Protein AF-A0A328YHM6-F1 (afdb_monomer)

Organism: NCBI:txid1101402

Nearest PDB structures (foldseek):
  4pgz-assembly1_C-2  TM=4.779E-01  e=5.427E-03  Homo sapiens
  1w4t-assembly1_A  TM=6.370E-01  e=1.287E-01  Pseudomonas aeruginosa
  6rp9-assembly3_L  TM=4.684E-01  e=2.075E-01  Homo sapiens
  6glx-assembly1_H  TM=4.842E-01  e=2.339E-01  Lama glama
  1e2t-assembly1_A  TM=3.226E-01  e=6.671E-02  Salmonella enterica subsp. enterica serovar Typhimurium

Sequence (272 aa):
MQRKGTRVTFKCKTKEECDLKKAEFDNKEINKTLKKGKGVCENYAKLFERMCNIAGINCYYVSGYTKSEAFQIGKMGYLNHAWNVVVLDGIYYYFDPTWTAGGCTRNEDGELDKFHKKYNDYYWMTPIDKLSRNHYPKDTTWIKNAVYLKELFKNNPFIDNSIIAKIEILTPKTGVIEAKLGDTLNFVFRYKNEMDKIQINTNSRRNPSVWYKTKTDYIVNEKVLSKQQYVDYTRDDDNIRFNYVIKEKPISYLEILFDYRLVIKYKIKISN

Mean predicted aligned error: 6.46 Å

Radius of gyration: 21.11 Å; Cα contacts (8 Å, |Δi|>4): 497; chains: 1; bounding box: 55×44×56 Å

InterPro domains:
  IPR002931 Transglutaminase-like [PF01841] (11-97)
  IPR002931 Transglutaminase-like [SM00460] (33-99)
  IPR038765 Papain-like cysteine peptidase superfamily [SSF54001] (31-128)
  IPR052557 Cytoskeleton-associated protease/Cytokinesis protein [PTHR46333] (27-216)

Secondary structure (DSSP, 8-state):
--------PPP-SSHHHHHHHHHHHHHHHHHHHHHHT---HHHHHHHHHHHHHHTT-EEEEEEEEE--SGGGTTS---EEEEEEEEEETTEEEEE-HHHHHEEEEE-TTS-EEEEEE---GGGSSB-HHHHTTTEEESSGGG---TT--HHHHHHPPEE-TTTTTTEEEEE---SEEEE-TT-EEEEEEEE-S--S-EEEEES-SSPPPSEEE-SS-EEE-HHHHTT-EEE-EEEETTEEEEEEE--SS---EEEEEETTEEEEEEEEEE--

Solvent-accessible surface area (backbone atoms only — not comparable to full-atom values): 15343 Å² total; per-residue (Å²): 128,68,74,88,69,78,80,84,77,82,91,59,95,47,71,67,57,41,52,51,55,48,51,54,51,49,51,52,51,33,54,49,25,65,76,65,76,53,74,46,37,60,46,38,18,50,40,51,26,52,53,30,50,76,71,74,37,56,47,40,73,41,50,19,22,49,49,86,52,74,87,26,41,65,33,69,58,55,84,65,44,36,22,31,40,34,51,57,97,87,43,74,30,31,31,28,60,45,61,18,48,26,52,64,46,62,46,96,90,64,46,79,67,50,78,44,82,44,78,32,67,69,31,50,70,20,49,63,79,66,44,45,62,39,46,46,60,69,58,62,86,79,56,91,50,93,84,75,41,71,69,57,50,15,22,26,35,34,54,33,84,93,44,49,84,52,50,44,74,71,32,62,64,53,6,55,42,80,44,42,81,68,38,72,46,64,40,30,34,39,39,77,70,90,76,89,43,43,34,39,39,66,58,60,87,73,68,72,62,48,61,45,76,58,100,87,49,76,45,76,36,61,78,55,54,74,60,51,43,75,46,73,67,49,71,58,91,41,38,38,37,38,64,47,66,35,85,68,80,89,43,57,34,42,37,39,21,49,69,86,37,76,42,38,37,34,33,40,45,70,55,135

pLDDT: mean 89.2, std 11.4, range [35.91, 98.5]

Foldseek 3Di:
DDDPPPPDDDDDPDPVRVVVVVVVVLVVLLVVCVVVVDDDQQNQASVVCVVCVVVVWDKDKFWAAWQADQVLALHRHDRDHIWMWTADPNDIFTARRRVQQADFDADPVRHTDDGDGDGDCCRPRHDCVLCLLTTDTPDCVSPPDPVSDPSLSSQRWRFHSVCSVFKDWPPPRGLEAEDAAFDKGKGKMQGQDDFDWKWKAFPCPDQDQLWDDDPPDTDGPVVSVVRIDTWDWDDDRRMIITMDGRHDPDGQKMFIDTPSHTGIMGGYDYDD

Structure (mmCIF, N/CA/C/O backbone):
data_AF-A0A328YHM6-F1
#
_entry.id   AF-A0A328YHM6-F1
#
loop_
_atom_site.group_PDB
_atom_site.id
_atom_site.type_symbol
_atom_site.label_atom_id
_atom_site.label_alt_id
_atom_site.label_comp_id
_atom_site.label_asym_id
_atom_site.label_entity_id
_atom_site.label_seq_id
_atom_site.pdbx_PDB_ins_code
_atom_site.Cartn_x
_atom_site.Cartn_y
_atom_site.Cartn_z
_atom_site.occupancy
_atom_site.B_iso_or_equiv
_atom_site.auth_seq_id
_atom_site.auth_comp_id
_atom_site.auth_asym_id
_atom_site.auth_atom_id
_atom_site.pdbx_PDB_model_num
ATOM 1 N N . MET A 1 1 ? 10.502 -1.149 1.255 1.00 40.78 1 MET A N 1
ATOM 2 C CA . MET A 1 1 ? 11.320 0.038 1.594 1.00 40.78 1 MET A CA 1
ATOM 3 C C . MET A 1 1 ? 12.792 -0.309 1.394 1.00 40.78 1 MET A C 1
ATOM 5 O O . MET A 1 1 ? 13.273 -1.248 2.017 1.00 40.78 1 MET A O 1
ATOM 9 N N . GLN A 1 2 ? 13.448 0.369 0.452 1.00 37.72 2 GLN A N 1
ATOM 10 C CA . GLN A 1 2 ? 14.837 0.158 0.025 1.00 37.72 2 GLN A CA 1
ATOM 11 C C . GLN A 1 2 ? 15.872 0.452 1.128 1.00 37.72 2 GLN A C 1
ATOM 13 O O . GLN A 1 2 ? 15.673 1.372 1.920 1.00 37.72 2 GLN A O 1
ATOM 18 N N . ARG A 1 3 ? 17.008 -0.276 1.137 1.00 35.91 3 ARG A N 1
ATOM 19 C CA . ARG A 1 3 ? 18.273 0.211 1.738 1.00 35.91 3 ARG A CA 1
ATOM 20 C C . ARG A 1 3 ? 18.527 1.631 1.220 1.00 35.91 3 ARG A C 1
ATOM 22 O O . ARG A 1 3 ? 18.196 1.883 0.068 1.00 35.91 3 ARG A O 1
ATOM 29 N N . LYS A 1 4 ? 19.121 2.526 2.026 1.00 37.12 4 LYS A N 1
ATOM 30 C CA . LYS A 1 4 ? 19.606 3.846 1.570 1.00 37.12 4 LYS A CA 1
ATOM 31 C C . LYS A 1 4 ? 20.368 3.653 0.253 1.00 37.12 4 LYS A C 1
ATOM 33 O O . LYS A 1 4 ? 21.508 3.199 0.273 1.00 37.12 4 LYS A O 1
ATOM 38 N N . GLY A 1 5 ? 19.711 3.909 -0.877 1.00 43.38 5 GLY A N 1
ATOM 39 C CA . GLY A 1 5 ? 20.343 3.830 -2.180 1.00 43.38 5 GLY A CA 1
ATOM 40 C C . GLY A 1 5 ? 21.416 4.899 -2.190 1.00 43.38 5 GLY A C 1
ATOM 41 O O . GLY A 1 5 ? 21.115 6.068 -1.939 1.00 43.38 5 GLY A O 1
ATOM 42 N N . THR A 1 6 ? 22.669 4.503 -2.392 1.00 46.88 6 THR A N 1
ATOM 43 C CA . THR A 1 6 ? 23.750 5.452 -2.633 1.00 46.88 6 THR A CA 1
ATOM 44 C C . THR A 1 6 ? 23.302 6.319 -3.797 1.00 46.88 6 THR A C 1
ATOM 46 O O . THR A 1 6 ? 23.104 5.817 -4.901 1.00 46.88 6 THR A O 1
ATOM 49 N N . ARG A 1 7 ? 23.035 7.600 -3.538 1.00 57.12 7 ARG A N 1
ATOM 50 C CA . ARG A 1 7 ? 22.566 8.525 -4.566 1.00 57.12 7 ARG A CA 1
ATOM 51 C C . ARG A 1 7 ? 23.738 8.749 -5.515 1.00 57.12 7 ARG A C 1
ATOM 53 O O . ARG A 1 7 ? 24.642 9.515 -5.201 1.00 57.12 7 ARG A O 1
ATOM 60 N N . VAL A 1 8 ? 23.765 8.007 -6.619 1.00 71.62 8 VAL A N 1
ATOM 61 C CA . VAL A 1 8 ? 24.831 8.116 -7.614 1.00 71.62 8 VAL A CA 1
ATOM 62 C C . VAL A 1 8 ? 24.623 9.422 -8.364 1.00 71.62 8 VAL A C 1
ATOM 64 O O . VAL A 1 8 ? 23.598 9.624 -9.014 1.00 71.62 8 VAL A O 1
ATOM 67 N N . THR A 1 9 ? 25.573 10.338 -8.219 1.00 76.44 9 THR A N 1
ATOM 68 C CA . THR A 1 9 ? 25.612 11.591 -8.966 1.00 76.44 9 THR A CA 1
ATOM 69 C C . THR A 1 9 ? 26.630 11.458 -10.090 1.00 76.44 9 THR A C 1
ATOM 71 O O . THR A 1 9 ? 27.793 11.126 -9.866 1.00 76.44 9 THR A O 1
ATOM 74 N N . PHE A 1 10 ? 26.186 11.709 -11.319 1.00 84.44 10 PHE A N 1
ATOM 75 C CA . PHE A 1 10 ? 27.060 11.737 -12.485 1.00 84.44 10 PHE A CA 1
ATOM 76 C C . PHE A 1 10 ? 27.531 13.172 -12.714 1.00 84.44 10 PHE A C 1
ATOM 78 O O . PHE A 1 10 ? 26.726 14.102 -12.714 1.00 84.44 10 PHE A O 1
ATOM 85 N N . LYS A 1 11 ? 28.838 13.364 -12.905 1.00 86.12 11 LYS A N 1
ATOM 86 C CA . LYS A 1 11 ? 29.375 14.621 -13.441 1.00 86.12 11 LYS A CA 1
ATOM 87 C C . LYS A 1 11 ? 29.308 14.548 -14.9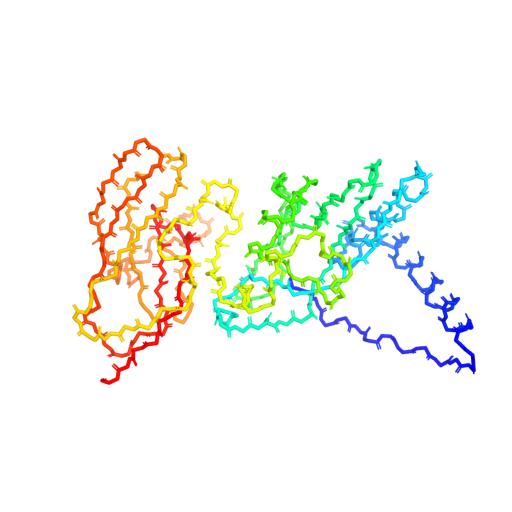68 1.00 86.12 11 LYS A C 1
ATOM 89 O O . LYS A 1 11 ? 29.872 13.615 -15.549 1.00 86.12 11 LYS A O 1
ATOM 94 N N . CYS A 1 12 ? 28.625 15.505 -15.590 1.00 89.31 12 CYS A N 1
ATOM 95 C CA . CYS A 1 12 ? 28.394 15.570 -17.037 1.00 89.31 12 CYS A CA 1
ATOM 96 C C . CYS A 1 12 ? 28.495 17.019 -17.518 1.00 89.31 12 CYS A C 1
ATOM 98 O O . CYS A 1 12 ? 28.194 17.935 -16.752 1.00 89.31 12 CYS A O 1
ATOM 100 N N . LYS A 1 13 ? 28.887 17.218 -18.778 1.00 87.75 13 LYS A N 1
ATOM 101 C CA . LYS A 1 13 ? 28.943 18.527 -19.442 1.00 87.75 13 LYS A CA 1
ATOM 102 C C . LYS A 1 13 ? 27.648 18.849 -20.185 1.00 87.75 13 LYS A C 1
ATOM 104 O O . LYS A 1 13 ? 27.258 20.009 -20.244 1.00 87.75 13 LYS A O 1
ATOM 109 N N . THR A 1 14 ? 26.975 17.835 -20.728 1.00 93.25 14 THR A N 1
ATOM 110 C CA . THR A 1 14 ? 25.702 17.978 -21.451 1.00 93.25 14 THR A CA 1
ATOM 111 C C . THR A 1 14 ? 24.630 17.045 -20.888 1.00 93.25 14 THR A C 1
ATOM 113 O O . THR A 1 14 ? 24.926 16.099 -20.152 1.00 93.25 14 THR A O 1
ATOM 116 N N . LYS A 1 15 ? 23.362 17.310 -21.233 1.00 89.44 15 LYS A N 1
ATOM 117 C CA . LYS A 1 15 ? 22.235 16.435 -20.879 1.00 89.44 15 LYS A CA 1
ATOM 118 C C . LYS A 1 15 ? 22.392 15.045 -21.503 1.00 89.44 15 LYS A C 1
ATOM 120 O O . LYS A 1 15 ? 22.261 14.055 -20.796 1.00 89.44 15 LYS A O 1
ATOM 125 N N . GLU A 1 16 ? 22.745 14.993 -22.784 1.00 92.44 16 GLU A N 1
ATOM 126 C CA . GLU A 1 16 ? 22.953 13.750 -23.533 1.00 92.44 16 GLU A CA 1
ATOM 127 C C . GLU A 1 16 ? 24.042 12.870 -22.907 1.00 92.44 16 GLU A C 1
ATOM 129 O O . GLU A 1 16 ? 23.828 11.682 -22.683 1.00 92.44 16 GLU A O 1
ATOM 134 N N . GLU A 1 17 ? 25.178 13.459 -22.514 1.00 92.44 17 GLU A N 1
ATOM 135 C CA . GLU A 1 17 ? 26.242 12.730 -21.813 1.00 92.44 17 GLU A CA 1
ATOM 136 C C . GLU A 1 17 ? 25.737 12.125 -20.493 1.00 92.44 17 GLU A C 1
ATOM 138 O O . GLU A 1 17 ? 26.101 11.009 -20.116 1.00 92.44 17 GLU A O 1
ATOM 143 N N . CYS A 1 18 ? 24.882 12.858 -19.782 1.00 89.44 18 CYS A N 1
ATOM 144 C CA . CYS A 1 18 ? 24.279 12.394 -18.539 1.00 89.44 18 CYS A CA 1
ATOM 145 C C . CYS A 1 18 ? 23.266 11.270 -18.756 1.00 89.44 18 CYS A C 1
ATOM 147 O O . CYS A 1 18 ? 23.248 10.313 -17.978 1.00 89.44 18 CYS A O 1
ATOM 149 N N . ASP A 1 19 ? 22.466 11.356 -19.816 1.00 89.56 19 ASP A N 1
ATOM 150 C CA . ASP A 1 19 ? 21.502 10.325 -20.184 1.00 89.56 19 ASP A CA 1
ATOM 151 C C . ASP A 1 19 ? 22.221 9.024 -20.583 1.00 89.56 19 ASP A C 1
ATOM 153 O O . ASP A 1 19 ? 21.850 7.951 -20.101 1.00 89.56 19 ASP A O 1
ATOM 157 N N . LEU A 1 20 ? 23.322 9.113 -21.342 1.00 91.19 20 LEU A N 1
ATOM 158 C CA . LEU A 1 20 ? 24.172 7.967 -21.690 1.00 91.19 20 LEU A CA 1
ATOM 159 C C . LEU A 1 20 ? 24.816 7.323 -20.453 1.00 91.19 20 LEU A C 1
ATOM 161 O O . LEU A 1 20 ? 24.654 6.123 -20.227 1.00 91.19 20 LEU A O 1
ATOM 165 N N . LYS A 1 21 ? 25.476 8.114 -19.594 1.00 92.50 21 LYS A N 1
ATOM 166 C CA . LYS A 1 21 ? 26.095 7.616 -18.347 1.00 92.50 21 LYS A CA 1
ATOM 167 C C . LYS A 1 21 ? 25.083 6.937 -17.428 1.00 92.50 21 LYS A C 1
ATOM 169 O O . LYS A 1 21 ? 25.377 5.912 -16.809 1.00 92.50 21 LYS A O 1
ATOM 174 N N . LYS A 1 22 ? 23.879 7.502 -17.334 1.00 89.44 22 LYS A N 1
ATOM 175 C CA . LYS A 1 22 ? 22.786 6.917 -16.560 1.00 89.44 22 LYS A CA 1
ATOM 176 C C . LYS A 1 22 ? 22.315 5.600 -17.175 1.00 89.44 22 LYS A C 1
ATOM 178 O O . LYS A 1 22 ? 22.144 4.634 -16.437 1.00 89.44 22 LYS A O 1
ATOM 183 N N . ALA A 1 23 ? 22.144 5.538 -18.495 1.00 89.19 23 ALA A N 1
ATOM 184 C CA . ALA A 1 23 ? 21.747 4.317 -19.190 1.00 89.19 23 ALA A CA 1
ATOM 185 C C . ALA A 1 23 ? 22.780 3.190 -19.008 1.00 89.19 23 ALA A C 1
ATOM 187 O O . ALA A 1 23 ? 22.410 2.0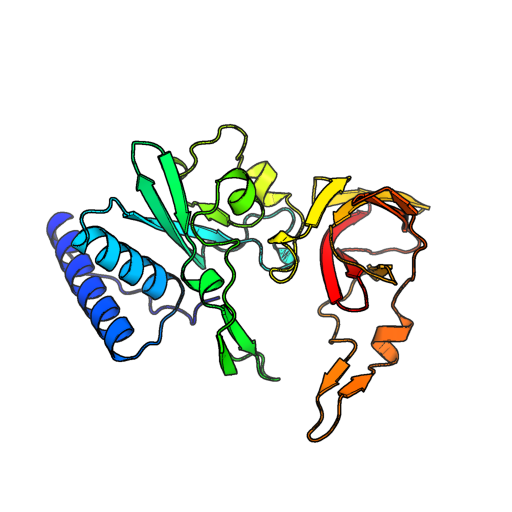49 -18.731 1.00 89.19 23 ALA A O 1
ATOM 188 N N . GLU A 1 24 ? 24.075 3.500 -19.092 1.00 92.44 24 GLU A N 1
ATOM 189 C CA . GLU A 1 24 ? 25.157 2.545 -18.823 1.00 92.44 24 GLU A CA 1
ATOM 190 C C . GLU A 1 24 ? 25.130 2.024 -17.381 1.00 92.44 24 GLU A C 1
ATOM 192 O O . GLU A 1 24 ? 25.223 0.814 -17.145 1.00 92.44 24 GLU A O 1
ATOM 197 N N . PHE A 1 25 ? 24.967 2.923 -16.407 1.00 92.12 25 PHE A N 1
ATOM 198 C CA . PHE A 1 25 ? 24.838 2.547 -15.001 1.00 92.12 25 PHE A CA 1
ATOM 199 C C . PHE A 1 25 ? 23.618 1.650 -14.764 1.00 92.12 25 PHE A C 1
ATOM 201 O O . PHE A 1 25 ? 23.734 0.604 -14.119 1.00 92.12 25 PHE A O 1
ATOM 208 N N . ASP A 1 26 ? 22.469 2.022 -15.325 1.00 90.50 26 ASP A N 1
ATOM 209 C CA . ASP A 1 26 ? 21.232 1.259 -15.202 1.00 90.50 26 ASP A CA 1
ATOM 210 C C . ASP A 1 26 ? 21.388 -0.134 -15.824 1.00 90.50 26 ASP A C 1
ATOM 212 O O . ASP A 1 26 ? 21.032 -1.126 -15.189 1.00 90.50 26 ASP A O 1
ATOM 216 N N . ASN A 1 27 ? 22.030 -0.252 -16.990 1.00 92.50 27 ASN A N 1
ATOM 217 C CA . ASN A 1 27 ? 22.340 -1.544 -17.611 1.00 92.50 27 ASN A CA 1
ATOM 218 C C . ASN A 1 27 ? 23.224 -2.425 -16.730 1.00 92.50 27 ASN A C 1
ATOM 220 O O . ASN A 1 27 ? 22.986 -3.630 -16.604 1.00 92.50 27 ASN A O 1
ATOM 224 N N . LYS A 1 28 ? 24.233 -1.836 -16.084 1.00 93.94 28 LYS A N 1
ATOM 225 C CA . LYS A 1 28 ? 25.097 -2.559 -15.149 1.00 93.94 28 LYS A CA 1
ATOM 226 C C . LYS A 1 28 ? 24.308 -3.082 -13.947 1.00 93.94 28 LYS A C 1
ATOM 228 O O . LYS A 1 28 ? 24.467 -4.250 -13.580 1.00 93.94 28 LYS A O 1
ATOM 233 N N . GLU A 1 29 ? 23.444 -2.261 -13.351 1.00 93.12 29 GLU A N 1
ATOM 234 C CA . GLU A 1 29 ? 22.626 -2.669 -12.203 1.00 93.12 29 GLU A CA 1
ATOM 235 C C . GLU A 1 29 ? 21.527 -3.676 -12.587 1.00 93.12 29 GLU A C 1
ATOM 237 O O . GLU A 1 29 ? 21.290 -4.621 -11.831 1.00 93.12 29 GLU A O 1
ATOM 242 N N . ILE A 1 30 ? 20.915 -3.557 -13.771 1.00 94.19 30 ILE A N 1
ATOM 243 C CA . ILE A 1 30 ? 19.970 -4.547 -14.315 1.00 94.19 30 ILE A CA 1
ATOM 244 C C . ILE A 1 30 ? 20.670 -5.901 -14.493 1.00 94.19 30 ILE A C 1
ATOM 246 O O . ILE A 1 30 ? 20.207 -6.906 -13.954 1.00 94.19 30 ILE A O 1
ATOM 250 N N . ASN A 1 31 ? 21.831 -5.932 -15.155 1.00 94.94 31 ASN A N 1
ATOM 251 C CA . ASN A 1 31 ? 22.598 -7.165 -15.373 1.00 94.94 31 ASN A CA 1
ATOM 252 C C . ASN A 1 31 ? 23.019 -7.830 -14.058 1.00 94.94 31 ASN A C 1
ATOM 254 O O . ASN A 1 31 ? 22.950 -9.050 -13.906 1.00 94.94 31 ASN A O 1
ATOM 258 N N . LYS A 1 32 ? 23.439 -7.032 -13.077 1.00 95.06 32 LYS A N 1
ATOM 259 C CA . LYS A 1 32 ? 23.759 -7.507 -11.729 1.00 95.06 32 LYS A CA 1
ATOM 260 C C . LYS A 1 32 ? 22.530 -8.069 -11.014 1.00 95.06 32 LYS A C 1
ATOM 262 O O . LYS A 1 32 ? 22.651 -9.104 -10.363 1.00 95.06 32 LYS A O 1
ATOM 267 N N . THR A 1 33 ? 21.375 -7.417 -11.137 1.00 94.75 33 THR A N 1
ATOM 268 C CA . THR A 1 33 ? 20.106 -7.886 -10.557 1.00 94.75 33 THR A CA 1
ATOM 269 C C . THR A 1 33 ? 19.715 -9.233 -11.149 1.00 94.75 33 THR A C 1
ATOM 271 O O . THR A 1 33 ? 19.455 -10.164 -10.390 1.00 94.75 33 THR A O 1
ATOM 274 N N . LEU A 1 34 ? 19.762 -9.361 -12.479 1.00 94.62 34 LEU A N 1
ATOM 275 C CA . LEU A 1 34 ? 19.461 -10.600 -13.192 1.00 94.62 34 LEU A CA 1
ATOM 276 C C . LEU A 1 34 ? 20.393 -11.740 -12.756 1.00 94.62 34 LEU A C 1
ATOM 278 O O . LEU A 1 34 ? 19.920 -12.802 -12.367 1.00 94.62 34 LEU A O 1
ATOM 282 N N . LYS A 1 35 ? 21.712 -11.501 -12.726 1.00 95.81 35 LYS A N 1
ATOM 283 C CA . LYS A 1 35 ? 22.704 -12.508 -12.305 1.00 95.81 35 LYS A CA 1
ATOM 284 C C . LYS A 1 35 ? 22.555 -12.929 -10.843 1.00 95.81 35 LYS A C 1
ATOM 286 O O . LYS A 1 35 ? 22.781 -14.088 -10.516 1.00 95.81 35 LYS A O 1
ATOM 291 N N . LYS A 1 36 ? 22.233 -11.993 -9.944 1.00 94.19 36 LYS A N 1
ATOM 292 C CA . LYS A 1 36 ? 22.126 -12.273 -8.501 1.00 94.19 36 LYS A CA 1
ATOM 293 C C . LYS A 1 36 ? 20.749 -12.779 -8.075 1.00 94.19 36 LYS A C 1
ATOM 295 O O . LYS A 1 36 ? 20.630 -13.259 -6.950 1.00 94.19 36 LYS A O 1
ATOM 300 N N . GLY A 1 37 ? 19.717 -12.592 -8.901 1.00 91.38 37 GLY A N 1
ATOM 301 C CA . GLY A 1 37 ? 18.321 -12.841 -8.532 1.00 91.38 37 GLY A CA 1
ATOM 302 C C . GLY A 1 37 ? 17.856 -12.005 -7.333 1.00 91.38 37 GLY A C 1
ATOM 303 O O . GLY A 1 37 ? 16.994 -12.436 -6.571 1.00 91.38 37 GLY A O 1
ATOM 304 N N . LYS A 1 38 ? 18.482 -10.844 -7.093 1.00 89.88 38 LYS A N 1
ATOM 305 C CA . LYS A 1 38 ? 18.254 -10.006 -5.907 1.00 89.88 38 LYS A CA 1
ATOM 306 C C . LYS A 1 38 ? 18.306 -8.536 -6.280 1.00 89.88 38 LYS A C 1
ATOM 308 O O . LYS A 1 38 ? 19.246 -8.090 -6.935 1.00 89.88 38 LYS A O 1
ATOM 313 N N . GLY A 1 39 ? 17.340 -7.783 -5.779 1.00 91.56 39 GLY A N 1
ATOM 314 C CA . GLY A 1 39 ? 17.235 -6.354 -6.003 1.00 91.56 39 GLY A CA 1
ATOM 315 C C . GLY A 1 39 ? 16.152 -5.743 -5.134 1.00 91.56 39 GLY A C 1
ATOM 316 O O . GLY A 1 39 ? 15.489 -6.418 -4.347 1.00 91.56 39 GLY A O 1
ATOM 317 N N . VAL A 1 40 ? 15.993 -4.443 -5.279 1.00 92.19 40 VAL A N 1
ATOM 318 C CA . VAL A 1 40 ? 14.939 -3.659 -4.643 1.00 92.19 40 VAL A CA 1
ATOM 319 C C . VAL A 1 40 ? 13.963 -3.129 -5.694 1.00 92.19 40 VAL A C 1
ATOM 321 O O . VAL A 1 40 ? 14.181 -3.367 -6.875 1.00 92.19 40 VAL A O 1
ATOM 324 N N . CYS A 1 41 ? 12.908 -2.402 -5.303 1.00 95.75 41 CYS A N 1
ATOM 325 C CA . CYS A 1 41 ? 11.830 -2.032 -6.230 1.00 95.75 41 CYS A CA 1
ATOM 326 C C . CYS A 1 41 ? 12.297 -1.373 -7.533 1.00 95.75 41 CYS A C 1
ATOM 328 O O . CYS A 1 41 ? 11.881 -1.790 -8.605 1.00 95.75 41 CYS A O 1
ATOM 330 N N . GLU A 1 42 ? 13.254 -0.446 -7.464 1.00 95.88 42 GLU A N 1
ATOM 331 C CA . GLU A 1 42 ? 13.881 0.127 -8.659 1.00 95.88 42 GLU A CA 1
ATOM 332 C C . GLU A 1 42 ? 14.526 -0.923 -9.581 1.00 95.88 42 GLU A C 1
ATOM 334 O O . GLU A 1 42 ? 14.359 -0.855 -10.794 1.00 95.88 42 GLU A O 1
ATOM 339 N N . ASN A 1 43 ? 15.226 -1.919 -9.030 1.00 95.69 43 ASN A N 1
ATOM 340 C CA . ASN A 1 43 ? 15.836 -2.983 -9.827 1.00 95.69 43 ASN A CA 1
ATOM 341 C C . ASN A 1 43 ? 14.787 -3.893 -10.470 1.00 95.69 43 ASN A C 1
ATOM 343 O O . ASN A 1 43 ? 14.941 -4.251 -11.633 1.00 95.69 43 ASN A O 1
AT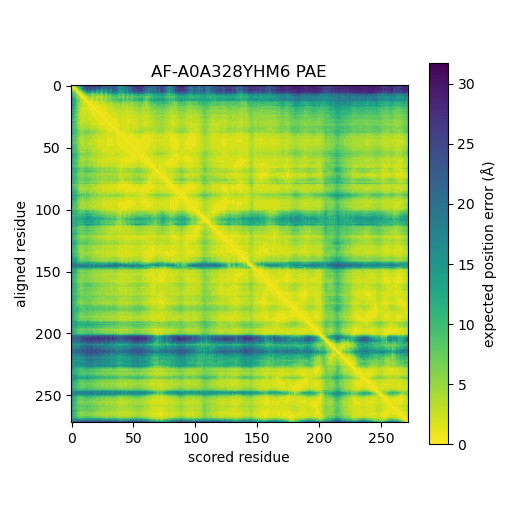OM 347 N N . TYR A 1 44 ? 13.737 -4.257 -9.724 1.00 96.94 44 TYR A N 1
ATOM 348 C CA . TYR A 1 44 ? 12.617 -5.041 -10.248 1.00 96.94 44 TYR A CA 1
ATOM 349 C C . TYR A 1 44 ? 11.942 -4.302 -11.404 1.00 96.94 44 TYR A C 1
ATOM 351 O O . TYR A 1 44 ? 11.773 -4.875 -12.478 1.00 96.94 44 TYR A O 1
ATOM 359 N N . ALA A 1 45 ? 11.630 -3.020 -11.206 1.00 98.06 45 ALA A N 1
ATOM 360 C CA . ALA A 1 45 ? 10.935 -2.217 -12.199 1.00 98.06 45 ALA A CA 1
ATOM 361 C C . ALA A 1 45 ? 11.767 -1.996 -13.473 1.00 98.06 45 ALA A C 1
ATOM 363 O O . ALA A 1 45 ? 11.255 -2.147 -14.580 1.00 98.06 45 ALA A O 1
ATOM 364 N N . LYS A 1 46 ? 13.066 -1.697 -13.335 1.00 97.19 46 LYS A N 1
ATOM 365 C CA . LYS A 1 46 ? 13.974 -1.531 -14.484 1.00 97.19 46 LYS A CA 1
ATOM 366 C C . LYS A 1 46 ? 14.249 -2.843 -15.221 1.00 97.19 46 LYS A C 1
ATOM 368 O O . LYS A 1 46 ? 14.342 -2.850 -16.445 1.00 97.19 46 LYS A O 1
ATOM 373 N N . LEU A 1 47 ? 14.390 -3.959 -14.498 1.00 97.31 47 LEU A N 1
ATOM 374 C CA . LEU A 1 47 ? 14.565 -5.272 -15.125 1.00 97.31 47 LEU A CA 1
ATOM 375 C C . LEU A 1 47 ? 13.310 -5.671 -15.910 1.00 97.31 47 LEU A C 1
ATOM 377 O O . LEU A 1 47 ? 13.435 -6.100 -17.052 1.00 97.31 47 LEU A O 1
ATOM 381 N N . PHE A 1 48 ? 12.121 -5.480 -15.332 1.00 97.88 48 PHE A N 1
ATOM 382 C CA . PHE A 1 48 ? 10.854 -5.749 -16.012 1.00 97.88 48 PHE A CA 1
ATOM 383 C C . PHE A 1 48 ? 10.679 -4.878 -17.263 1.00 97.88 48 PHE A C 1
ATOM 385 O O . PHE A 1 48 ? 10.420 -5.409 -18.337 1.00 97.88 48 PHE A O 1
ATOM 392 N N . GLU A 1 49 ? 10.937 -3.570 -17.160 1.00 98.06 49 GLU A N 1
ATOM 393 C CA . GLU A 1 49 ? 10.931 -2.654 -18.309 1.00 98.06 49 GLU A CA 1
ATOM 394 C C . GLU A 1 49 ? 11.879 -3.118 -19.421 1.00 98.06 49 GLU A C 1
ATOM 396 O O . GLU A 1 49 ? 11.481 -3.207 -20.581 1.00 98.06 49 GLU A O 1
ATOM 401 N N . ARG A 1 50 ? 13.122 -3.485 -19.077 1.00 96.31 50 ARG A N 1
ATOM 402 C CA . ARG A 1 50 ? 14.097 -4.002 -20.047 1.00 96.31 50 ARG A CA 1
ATOM 403 C C . ARG A 1 50 ? 13.600 -5.275 -20.735 1.00 96.31 50 ARG A C 1
ATOM 405 O O . ARG A 1 50 ? 13.795 -5.406 -21.940 1.00 96.31 50 ARG A O 1
ATOM 412 N N . MET A 1 51 ? 12.983 -6.195 -19.994 1.00 96.75 51 MET A N 1
ATOM 413 C CA . MET A 1 51 ? 12.427 -7.432 -20.552 1.00 96.75 51 MET A CA 1
ATOM 414 C C . MET A 1 51 ? 11.265 -7.149 -21.510 1.00 96.75 51 MET A C 1
ATOM 416 O O . MET A 1 51 ? 11.253 -7.689 -22.613 1.00 96.75 51 MET A O 1
ATOM 420 N N . CYS A 1 52 ? 10.336 -6.269 -21.131 1.00 97.94 52 CYS A N 1
ATOM 421 C CA . CYS A 1 52 ? 9.245 -5.832 -22.001 1.00 97.94 52 CYS A CA 1
ATOM 422 C C . CYS A 1 52 ? 9.768 -5.180 -23.283 1.00 97.94 52 CYS A C 1
ATOM 424 O O . CYS A 1 52 ? 9.349 -5.564 -24.370 1.00 97.94 52 CYS A O 1
ATOM 426 N N . ASN A 1 53 ? 10.742 -4.273 -23.174 1.00 95.56 53 ASN A N 1
ATOM 427 C CA . ASN A 1 53 ? 11.311 -3.588 -24.333 1.00 95.56 53 ASN A CA 1
ATOM 428 C C . ASN A 1 53 ? 11.991 -4.563 -25.310 1.00 95.56 53 ASN A C 1
ATOM 430 O O . ASN A 1 53 ? 11.848 -4.409 -26.518 1.00 95.56 53 ASN A O 1
ATOM 434 N N . ILE A 1 54 ? 12.689 -5.592 -24.809 1.00 96.38 54 ILE A N 1
ATOM 435 C CA . ILE A 1 54 ? 13.254 -6.666 -25.653 1.00 96.38 54 ILE A CA 1
ATOM 436 C C . ILE A 1 54 ? 12.142 -7.446 -26.368 1.00 96.38 54 ILE A C 1
ATOM 438 O O . ILE A 1 54 ? 12.303 -7.821 -27.524 1.00 96.38 54 ILE A O 1
ATOM 442 N N . ALA A 1 55 ? 11.012 -7.665 -25.696 1.00 97.62 55 ALA A N 1
ATOM 443 C CA . ALA A 1 55 ? 9.843 -8.334 -26.258 1.00 97.62 55 ALA A CA 1
ATOM 444 C C . ALA A 1 55 ? 8.984 -7.433 -27.172 1.00 97.62 55 ALA A C 1
ATOM 446 O O . ALA A 1 55 ? 7.931 -7.872 -27.625 1.00 97.62 55 ALA A O 1
ATOM 447 N N . GLY A 1 56 ? 9.390 -6.182 -27.429 1.00 97.12 56 GLY A N 1
ATOM 448 C CA . GLY A 1 56 ? 8.613 -5.230 -28.231 1.00 97.12 56 GLY A CA 1
ATOM 449 C C . GLY A 1 56 ? 7.371 -4.672 -27.523 1.00 97.12 56 GLY A C 1
ATOM 450 O O . GLY A 1 56 ? 6.465 -4.166 -28.179 1.00 97.12 56 GLY A O 1
ATOM 451 N N . ILE A 1 57 ? 7.308 -4.764 -26.193 1.00 97.88 57 ILE A N 1
ATOM 452 C CA . ILE A 1 57 ? 6.190 -4.292 -25.372 1.00 97.88 57 ILE A CA 1
ATOM 453 C C . ILE A 1 57 ? 6.535 -2.924 -24.779 1.00 97.88 57 ILE A C 1
ATOM 455 O O . ILE A 1 57 ? 7.523 -2.791 -24.057 1.00 97.88 57 ILE A O 1
ATOM 459 N N . ASN A 1 58 ? 5.676 -1.928 -25.012 1.00 97.06 58 ASN A N 1
ATOM 460 C CA . ASN A 1 58 ? 5.823 -0.588 -24.444 1.00 97.06 58 ASN A CA 1
ATOM 461 C C . ASN A 1 58 ? 5.631 -0.620 -22.924 1.00 97.06 58 ASN A C 1
ATOM 463 O O . ASN A 1 58 ? 4.503 -0.667 -22.430 1.00 97.06 58 ASN A O 1
ATOM 467 N N . CYS A 1 59 ? 6.736 -0.571 -22.184 1.00 97.88 59 CYS A N 1
ATOM 468 C CA . CYS A 1 59 ? 6.756 -0.534 -20.730 1.00 97.88 59 CYS A CA 1
ATOM 469 C C . CYS A 1 59 ? 7.564 0.668 -20.246 1.00 97.88 59 CYS A C 1
ATOM 471 O O . CYS A 1 59 ? 8.612 0.984 -20.799 1.00 97.88 59 CYS A O 1
ATOM 473 N N . TYR A 1 60 ? 7.091 1.303 -19.178 1.00 97.44 60 TYR A N 1
ATOM 474 C CA . TYR A 1 60 ? 7.682 2.510 -18.621 1.00 97.44 60 TYR A CA 1
ATOM 475 C C . TYR A 1 60 ? 7.925 2.353 -17.127 1.00 97.44 60 TYR A C 1
ATOM 477 O O . TYR A 1 60 ? 7.032 1.954 -16.376 1.00 97.44 60 TYR A O 1
ATOM 485 N N . TYR A 1 61 ? 9.132 2.684 -16.687 1.00 97.44 61 TYR A N 1
ATOM 486 C CA . TYR A 1 61 ? 9.496 2.826 -15.287 1.00 97.44 61 TYR A CA 1
ATOM 487 C C . TYR A 1 61 ? 8.771 4.022 -14.661 1.00 97.44 61 TYR A C 1
ATOM 489 O O . TYR A 1 61 ? 8.856 5.156 -15.137 1.00 97.44 61 TYR A O 1
ATOM 497 N N . VAL A 1 62 ? 8.118 3.788 -13.526 1.00 97.56 62 VAL A N 1
ATOM 498 C CA . VAL A 1 62 ? 7.413 4.813 -12.757 1.00 97.56 62 VAL A CA 1
ATOM 499 C C . VAL A 1 62 ? 7.940 4.829 -11.333 1.00 97.56 62 VAL A C 1
ATOM 501 O O . VAL A 1 62 ? 8.027 3.804 -10.669 1.00 97.56 62 VAL A O 1
ATOM 504 N N . SER A 1 63 ? 8.267 6.022 -10.839 1.00 97.31 63 SER A N 1
ATOM 505 C CA . SER A 1 63 ? 8.594 6.244 -9.427 1.00 97.31 63 SER A CA 1
ATOM 506 C C . SER A 1 63 ? 7.476 7.009 -8.735 1.00 97.31 63 SER A C 1
ATOM 508 O O . SER A 1 63 ? 6.815 7.855 -9.346 1.00 97.31 63 SER A O 1
ATOM 510 N N . GLY A 1 64 ? 7.271 6.749 -7.447 1.00 96.56 64 GLY A N 1
ATOM 511 C CA . GLY A 1 64 ? 6.200 7.400 -6.712 1.00 96.56 64 GLY A CA 1
ATOM 512 C C . GLY A 1 64 ? 6.127 7.051 -5.232 1.00 96.56 64 GLY A C 1
ATOM 513 O O . GLY A 1 64 ? 7.096 6.627 -4.597 1.00 96.56 64 GLY A O 1
ATOM 514 N N . TYR A 1 65 ? 4.953 7.321 -4.684 1.00 96.62 65 TYR A N 1
ATOM 515 C CA . TYR A 1 65 ? 4.615 7.205 -3.277 1.00 96.62 65 TYR A CA 1
ATOM 516 C C . TYR A 1 65 ? 3.785 5.950 -3.054 1.00 96.62 65 TYR A C 1
ATOM 518 O O . TYR A 1 65 ? 2.927 5.623 -3.872 1.00 96.62 65 TYR A O 1
ATOM 526 N N . THR A 1 66 ? 3.981 5.297 -1.912 1.00 95.69 66 THR A N 1
ATOM 527 C CA . THR A 1 66 ? 3.121 4.193 -1.477 1.00 95.69 66 THR A CA 1
ATOM 528 C C . THR A 1 66 ? 2.501 4.445 -0.116 1.00 95.69 66 THR A C 1
ATOM 530 O O . THR A 1 66 ? 3.049 5.190 0.700 1.00 95.69 66 THR A O 1
ATOM 533 N N . LYS A 1 67 ? 1.349 3.815 0.128 1.00 94.38 67 LYS A N 1
ATOM 534 C CA . LYS A 1 67 ? 0.694 3.766 1.437 1.00 94.38 67 LYS A CA 1
ATOM 535 C C . LYS A 1 67 ? 0.918 2.403 2.085 1.00 94.38 67 LYS A C 1
ATOM 537 O O . LYS A 1 67 ? 0.101 1.504 1.942 1.00 94.38 67 LYS A O 1
ATOM 542 N N . SER A 1 68 ? 2.047 2.261 2.768 1.00 89.25 68 SER A N 1
ATOM 543 C CA . SER A 1 68 ? 2.459 1.034 3.457 1.00 89.25 68 SER A CA 1
ATOM 544 C C . SER A 1 68 ? 2.519 1.180 4.979 1.00 89.25 68 SER A C 1
ATOM 546 O O . SER A 1 68 ? 2.763 0.199 5.667 1.00 89.25 68 SER A O 1
ATOM 548 N N . GLU A 1 69 ? 2.351 2.390 5.516 1.00 87.69 69 GLU A N 1
ATOM 549 C CA . GLU A 1 69 ? 2.529 2.684 6.939 1.00 87.69 69 GLU A CA 1
ATOM 550 C C . GLU A 1 69 ? 1.467 3.667 7.450 1.00 87.69 69 GLU A C 1
ATOM 552 O O . GLU A 1 69 ? 1.100 4.630 6.772 1.00 87.69 69 GLU A O 1
ATOM 557 N N . ALA A 1 70 ? 1.025 3.485 8.697 1.00 85.38 70 ALA A N 1
ATOM 558 C CA . ALA A 1 70 ? -0.060 4.273 9.296 1.00 85.38 70 ALA A CA 1
ATOM 559 C C . ALA A 1 70 ? 0.214 5.789 9.312 1.00 85.38 70 ALA A C 1
ATOM 561 O O . ALA A 1 70 ? -0.684 6.594 9.074 1.00 85.38 70 ALA A O 1
ATOM 562 N N . PHE A 1 71 ? 1.467 6.203 9.542 1.00 88.38 71 PHE A N 1
ATOM 563 C CA . PHE A 1 71 ? 1.829 7.626 9.616 1.00 88.38 71 PHE A CA 1
ATOM 564 C C . PHE A 1 71 ? 1.636 8.382 8.293 1.00 88.38 71 PHE A C 1
ATOM 566 O O . PHE A 1 71 ? 1.669 9.617 8.280 1.00 88.38 71 PHE A O 1
ATOM 573 N N . GLN A 1 72 ? 1.470 7.652 7.187 1.00 94.25 72 GLN A N 1
ATOM 574 C CA . GLN A 1 72 ? 1.228 8.210 5.864 1.00 94.25 72 GLN A CA 1
ATOM 575 C C . GLN A 1 72 ? -0.243 8.595 5.660 1.00 94.25 72 GLN A C 1
ATOM 577 O O . GLN A 1 72 ? -0.539 9.311 4.713 1.00 94.25 72 GLN A O 1
ATOM 582 N N . ILE A 1 73 ? -1.166 8.177 6.532 1.00 95.50 73 ILE A N 1
ATOM 583 C CA . ILE A 1 73 ? -2.580 8.555 6.432 1.00 95.50 73 ILE A CA 1
ATOM 584 C C . ILE A 1 73 ? -2.727 10.071 6.663 1.00 95.50 73 ILE A C 1
ATOM 586 O O . ILE A 1 73 ? -2.275 10.627 7.673 1.00 95.50 73 ILE A O 1
ATOM 590 N N . GLY A 1 74 ? -3.338 10.754 5.695 1.00 95.94 74 GLY A N 1
ATOM 591 C CA . GLY A 1 74 ? -3.431 12.214 5.614 1.00 95.94 74 GLY A CA 1
ATOM 592 C C . GLY A 1 74 ? -2.166 12.901 5.082 1.00 95.94 74 GLY A C 1
ATOM 593 O O . GLY A 1 74 ? -2.039 14.122 5.182 1.00 95.94 74 GLY A O 1
ATOM 594 N N . LYS A 1 75 ? -1.191 12.148 4.553 1.00 95.38 75 LYS A N 1
ATOM 595 C CA . LYS A 1 75 ? 0.092 12.652 4.032 1.00 95.38 75 LYS A CA 1
ATOM 596 C C . LYS A 1 75 ? 0.471 11.927 2.735 1.00 95.38 75 LYS A C 1
ATOM 598 O O . LYS A 1 75 ? -0.058 10.875 2.409 1.00 95.38 75 LYS A O 1
ATOM 603 N N . MET A 1 76 ? 1.430 12.475 1.986 1.00 92.94 76 MET A N 1
ATOM 604 C CA . MET A 1 76 ? 1.958 11.788 0.794 1.00 92.94 76 MET A CA 1
ATOM 605 C C . MET A 1 76 ? 2.855 10.596 1.143 1.00 92.94 76 MET A C 1
ATOM 607 O O . MET A 1 76 ? 2.990 9.675 0.346 1.00 92.94 76 MET A O 1
ATOM 611 N N . GLY A 1 77 ? 3.485 10.613 2.319 1.00 91.25 77 GLY A N 1
ATOM 612 C CA . GLY A 1 77 ? 4.546 9.668 2.652 1.00 91.25 77 GLY A CA 1
ATOM 613 C C . GLY A 1 77 ? 5.861 10.012 1.949 1.00 91.25 77 GLY A C 1
ATOM 614 O O . GLY A 1 77 ? 6.141 11.178 1.669 1.00 91.25 77 GLY A O 1
ATOM 615 N N . TYR A 1 78 ? 6.681 8.995 1.695 1.00 93.12 78 TYR A N 1
ATOM 616 C CA . TYR A 1 78 ? 7.996 9.150 1.081 1.00 93.12 78 TYR A CA 1
ATOM 617 C C . TYR A 1 78 ? 7.949 8.755 -0.393 1.00 93.12 78 TYR A C 1
ATOM 619 O O . TYR A 1 78 ? 7.286 7.788 -0.757 1.00 93.12 78 TYR A O 1
ATOM 627 N N . LEU A 1 79 ? 8.690 9.485 -1.225 1.00 93.06 79 LEU A N 1
ATOM 628 C CA . LEU A 1 79 ? 8.963 9.094 -2.603 1.00 93.06 79 LEU A CA 1
ATOM 629 C C . LEU A 1 79 ? 10.040 8.000 -2.586 1.00 93.06 79 LEU A C 1
ATOM 631 O O . LEU A 1 79 ? 11.231 8.305 -2.610 1.00 93.06 79 LEU A O 1
ATOM 635 N N . ASN A 1 80 ? 9.632 6.745 -2.425 1.00 91.62 80 ASN A N 1
ATOM 636 C CA . ASN A 1 80 ? 10.549 5.646 -2.107 1.00 91.62 80 ASN A CA 1
ATOM 637 C C . ASN A 1 80 ? 10.189 4.314 -2.777 1.00 91.62 80 ASN A C 1
ATOM 639 O O . 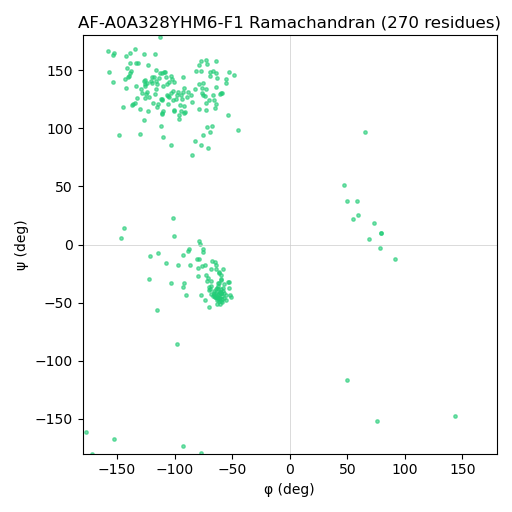ASN A 1 80 ? 10.688 3.267 -2.350 1.00 91.62 80 ASN A O 1
ATOM 643 N N . HIS A 1 81 ? 9.308 4.345 -3.777 1.00 96.75 81 HIS A N 1
ATOM 644 C CA . HIS A 1 81 ? 8.878 3.148 -4.480 1.00 96.75 81 HIS A CA 1
ATOM 645 C C . HIS A 1 81 ? 8.893 3.335 -5.990 1.00 96.75 81 HIS A C 1
ATOM 647 O O . HIS A 1 81 ? 8.823 4.461 -6.491 1.00 96.75 81 HIS A O 1
ATOM 653 N N . ALA A 1 82 ? 9.005 2.214 -6.692 1.00 97.81 82 ALA A N 1
ATOM 654 C CA . ALA A 1 82 ? 9.059 2.161 -8.138 1.00 97.81 82 ALA A CA 1
ATOM 655 C C . ALA A 1 82 ? 8.315 0.931 -8.654 1.00 97.81 82 ALA A C 1
ATOM 657 O O . ALA A 1 82 ? 8.361 -0.128 -8.029 1.00 97.81 82 ALA A O 1
ATOM 658 N N . TRP A 1 83 ? 7.636 1.106 -9.778 1.00 98.31 83 TRP A N 1
ATOM 659 C CA . TRP A 1 83 ? 6.800 0.120 -10.453 1.00 98.31 83 TRP A CA 1
ATOM 660 C C . TRP A 1 83 ? 6.779 0.443 -11.955 1.00 98.31 83 TRP A C 1
ATOM 662 O O . TRP A 1 83 ? 7.583 1.249 -12.426 1.00 98.31 83 TRP A O 1
ATOM 672 N N . ASN A 1 84 ? 5.879 -0.172 -12.714 1.00 98.38 84 ASN A N 1
ATOM 673 C CA . ASN A 1 84 ? 5.799 -0.020 -14.157 1.00 98.38 84 ASN A CA 1
ATOM 674 C C . ASN A 1 84 ? 4.387 0.268 -14.655 1.00 98.38 84 ASN A C 1
ATOM 676 O O . ASN A 1 84 ? 3.384 -0.088 -14.033 1.00 98.38 84 ASN A O 1
ATOM 680 N N . VAL A 1 85 ? 4.339 0.880 -15.830 1.00 97.50 85 VAL A N 1
ATOM 681 C CA . VAL A 1 85 ? 3.138 1.035 -16.644 1.00 97.50 85 VAL A CA 1
ATOM 682 C C . VAL A 1 85 ? 3.412 0.404 -17.997 1.00 97.50 85 VAL A C 1
ATOM 684 O O . VAL A 1 85 ? 4.402 0.742 -18.636 1.00 97.50 85 VAL A O 1
ATOM 687 N N . VAL A 1 86 ? 2.541 -0.498 -18.429 1.00 96.75 86 VAL A N 1
ATOM 688 C CA . VAL A 1 86 ? 2.584 -1.117 -19.754 1.00 96.75 86 VAL A CA 1
ATOM 689 C C . VAL A 1 86 ? 1.416 -0.586 -20.570 1.00 96.75 86 VAL A C 1
ATOM 691 O O . VAL A 1 86 ? 0.302 -0.477 -20.055 1.00 96.75 86 VAL A O 1
ATOM 694 N N . VAL A 1 87 ? 1.673 -0.250 -21.832 1.00 94.00 87 VAL A N 1
ATOM 695 C CA . VAL A 1 87 ? 0.650 0.221 -22.769 1.00 94.00 87 VAL A CA 1
ATOM 696 C C . VAL A 1 87 ? 0.431 -0.844 -23.834 1.00 94.00 87 VAL A C 1
ATOM 698 O O . VAL A 1 87 ? 1.323 -1.099 -24.641 1.00 94.00 87 VAL A O 1
ATOM 701 N N . LEU A 1 88 ? -0.755 -1.450 -23.830 1.00 91.94 88 LEU A N 1
ATOM 702 C CA . LEU A 1 88 ? -1.191 -2.442 -24.817 1.00 91.94 88 LEU A CA 1
ATOM 703 C C . LEU A 1 88 ? -2.425 -1.884 -25.518 1.00 91.94 88 LEU A C 1
ATOM 705 O O . LEU A 1 88 ? -3.389 -1.533 -24.843 1.00 91.94 88 LEU A O 1
ATOM 709 N N . ASP A 1 89 ? -2.375 -1.735 -26.842 1.00 91.94 89 ASP A N 1
ATOM 710 C CA . ASP A 1 89 ? -3.487 -1.219 -27.658 1.00 91.94 89 ASP A CA 1
ATOM 711 C C . ASP A 1 89 ? -4.092 0.101 -27.133 1.00 91.94 89 ASP A C 1
ATOM 713 O O . ASP A 1 89 ? -5.299 0.326 -27.146 1.00 91.94 89 ASP A O 1
ATOM 717 N N . GLY A 1 90 ? -3.235 0.988 -26.612 1.00 89.44 90 GLY A N 1
ATOM 718 C CA . GLY A 1 90 ? -3.638 2.272 -26.022 1.00 89.44 90 GLY A CA 1
ATOM 719 C C . GLY A 1 90 ? -4.200 2.187 -24.596 1.00 89.44 90 GLY A C 1
ATOM 720 O O . GLY A 1 90 ? -4.452 3.225 -23.980 1.00 89.44 90 GLY A O 1
ATOM 721 N N . ILE A 1 91 ? -4.345 0.985 -24.035 1.00 90.25 91 ILE A N 1
ATOM 722 C CA . ILE A 1 91 ? -4.807 0.745 -22.666 1.00 90.25 91 ILE A CA 1
ATOM 723 C C . ILE A 1 91 ? -3.610 0.664 -21.718 1.00 90.25 91 ILE A C 1
ATOM 725 O O . ILE A 1 91 ? -2.606 0.005 -21.984 1.00 90.25 91 ILE A O 1
ATOM 729 N N . TYR A 1 92 ? -3.735 1.350 -20.583 1.00 92.38 92 TYR A N 1
ATOM 730 C CA . TYR A 1 92 ? -2.700 1.452 -19.563 1.00 92.38 92 TYR A CA 1
ATOM 731 C C . TYR A 1 92 ? -2.927 0.413 -18.467 1.00 92.38 92 TYR A C 1
ATOM 733 O O . TYR A 1 92 ? -3.933 0.456 -17.755 1.00 92.38 92 TYR A O 1
ATOM 741 N N . TYR A 1 93 ? -1.949 -0.464 -18.287 1.00 93.62 93 TYR A N 1
ATOM 742 C CA . TYR A 1 93 ? -1.922 -1.477 -17.242 1.00 93.62 93 TYR A CA 1
ATOM 743 C C . TYR A 1 93 ? -0.766 -1.213 -16.287 1.00 93.62 93 TYR A C 1
ATOM 745 O O . TYR A 1 93 ? 0.342 -0.882 -16.709 1.00 93.62 93 TYR A O 1
ATOM 753 N N . TYR A 1 94 ? -1.007 -1.370 -14.990 1.00 96.12 94 TYR A N 1
ATOM 754 C CA . TYR A 1 94 ? -0.012 -1.072 -13.969 1.00 96.12 94 TYR A CA 1
ATOM 755 C C . TYR A 1 94 ? 0.540 -2.365 -13.386 1.00 96.12 94 TYR A C 1
ATOM 757 O O . TYR A 1 94 ? -0.195 -3.314 -13.127 1.00 96.12 94 TYR A O 1
ATOM 765 N N . PHE A 1 95 ? 1.847 -2.397 -13.175 1.00 98.00 95 PHE A N 1
ATOM 766 C CA . PHE A 1 95 ? 2.551 -3.561 -12.660 1.00 98.00 95 PHE A CA 1
ATOM 767 C C . PHE A 1 95 ? 3.472 -3.109 -11.546 1.00 98.00 95 PHE A C 1
ATOM 769 O O . PHE A 1 95 ? 4.313 -2.250 -11.781 1.00 98.00 95 PHE A O 1
ATOM 776 N N . ASP A 1 96 ? 3.382 -3.711 -10.366 1.00 97.88 96 ASP A N 1
ATOM 777 C CA . ASP A 1 96 ? 4.460 -3.666 -9.379 1.00 97.88 96 ASP A CA 1
ATOM 778 C C . ASP A 1 96 ? 5.083 -5.063 -9.267 1.00 97.88 96 ASP A C 1
ATOM 780 O O . ASP A 1 96 ? 4.624 -5.891 -8.470 1.00 97.88 96 ASP A O 1
ATOM 784 N N . PRO A 1 97 ? 6.146 -5.349 -10.046 1.00 97.25 97 PRO A N 1
ATOM 785 C CA . PRO A 1 97 ? 6.814 -6.646 -10.012 1.00 97.25 97 PRO A CA 1
ATOM 786 C C . PRO A 1 97 ? 7.408 -6.974 -8.636 1.00 97.25 97 PRO A C 1
ATOM 788 O O . PRO A 1 97 ? 7.572 -8.144 -8.295 1.00 97.25 97 PRO A O 1
ATOM 791 N N . THR A 1 98 ? 7.712 -5.957 -7.823 1.00 96.25 98 THR A N 1
ATOM 792 C CA . THR A 1 98 ? 8.298 -6.137 -6.490 1.00 96.25 98 THR A CA 1
ATOM 793 C C . THR A 1 98 ? 7.279 -6.736 -5.537 1.00 96.25 98 THR A C 1
ATOM 795 O O . THR A 1 98 ? 7.553 -7.748 -4.896 1.00 96.25 98 THR A O 1
ATOM 798 N N . TRP A 1 99 ? 6.105 -6.108 -5.432 1.00 95.38 99 TRP A N 1
ATOM 799 C CA . TRP A 1 99 ? 5.046 -6.563 -4.529 1.00 95.38 99 TRP A CA 1
ATOM 800 C C . TRP A 1 99 ? 4.254 -7.734 -5.104 1.00 95.38 99 TRP A C 1
ATOM 802 O O . TRP A 1 99 ? 3.680 -8.501 -4.334 1.00 95.38 99 TRP A O 1
ATOM 812 N N . THR A 1 100 ? 4.295 -7.931 -6.425 1.00 96.19 100 THR A N 1
ATOM 813 C CA . THR A 1 100 ? 3.818 -9.164 -7.063 1.00 96.19 100 THR A CA 1
ATOM 814 C C . THR A 1 100 ? 4.678 -10.364 -6.667 1.00 96.19 100 THR A C 1
ATOM 816 O O . THR A 1 100 ? 4.139 -11.439 -6.429 1.00 96.19 100 THR A O 1
ATOM 819 N N . ALA A 1 101 ? 6.006 -10.222 -6.579 1.00 94.88 101 ALA A N 1
ATOM 820 C CA . ALA A 1 101 ? 6.901 -11.348 -6.299 1.00 94.88 101 ALA A CA 1
ATOM 821 C C . ALA A 1 101 ? 6.819 -11.860 -4.845 1.00 94.88 101 ALA A C 1
ATOM 823 O O . ALA A 1 101 ? 7.031 -13.052 -4.587 1.00 94.88 101 ALA A O 1
ATOM 824 N N . GLY A 1 102 ? 6.541 -10.970 -3.890 1.00 92.44 102 GLY A N 1
ATOM 825 C CA . GLY A 1 102 ? 6.459 -11.290 -2.467 1.00 92.44 102 GLY A CA 1
ATOM 826 C C . GLY A 1 102 ? 7.002 -10.172 -1.582 1.00 92.44 102 GLY A C 1
ATOM 827 O O . GLY A 1 102 ? 6.900 -8.990 -1.902 1.00 92.44 102 GLY A O 1
ATOM 828 N N . GLY A 1 103 ? 7.590 -10.538 -0.444 1.00 89.56 103 GLY A N 1
ATOM 829 C CA . GLY A 1 103 ? 8.110 -9.565 0.516 1.00 89.56 103 GLY A CA 1
ATOM 830 C C . GLY A 1 103 ? 9.173 -10.145 1.437 1.00 89.56 103 GLY A C 1
ATOM 831 O O . GLY A 1 103 ? 9.357 -11.356 1.511 1.00 89.56 103 GLY A O 1
ATOM 832 N N . CYS A 1 104 ? 9.885 -9.272 2.144 1.00 87.12 104 CYS A N 1
ATOM 833 C CA . CYS A 1 104 ? 10.884 -9.687 3.126 1.00 87.12 104 CYS A CA 1
ATOM 834 C C . CYS A 1 104 ? 10.325 -9.608 4.549 1.00 87.12 104 CYS A C 1
ATOM 836 O O . CYS A 1 104 ? 9.648 -8.634 4.887 1.00 87.12 104 CYS A O 1
ATOM 838 N N . THR A 1 105 ? 10.652 -10.589 5.392 1.00 82.75 105 THR A N 1
ATOM 839 C CA . THR A 1 105 ? 10.466 -10.471 6.846 1.00 82.75 105 THR A CA 1
ATOM 840 C C . THR A 1 105 ? 11.501 -9.527 7.444 1.00 82.75 105 THR A C 1
ATOM 842 O O . THR A 1 105 ? 12.548 -9.269 6.841 1.00 82.75 105 THR A O 1
ATOM 845 N N . ARG A 1 106 ? 11.193 -8.996 8.630 1.00 77.50 106 ARG A N 1
ATOM 846 C CA . ARG A 1 106 ? 12.164 -8.279 9.453 1.00 77.50 106 ARG A CA 1
ATOM 847 C C . ARG A 1 106 ? 12.555 -9.123 10.658 1.00 77.50 106 ARG A C 1
ATOM 849 O O . ARG A 1 106 ? 11.698 -9.827 11.188 1.00 77.50 106 ARG A O 1
ATOM 856 N N . ASN A 1 107 ? 13.817 -9.044 11.061 1.00 78.69 107 ASN A N 1
ATOM 857 C CA . ASN A 1 107 ? 14.272 -9.585 12.340 1.00 78.69 107 ASN A CA 1
ATOM 858 C C . ASN A 1 107 ? 1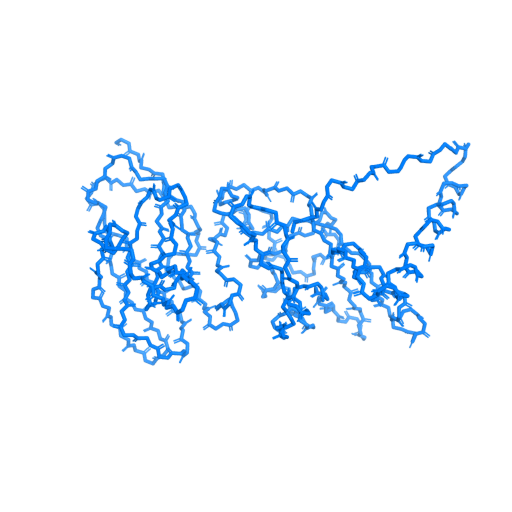3.876 -8.648 13.501 1.00 78.69 107 ASN A C 1
ATOM 860 O O . ASN A 1 107 ? 13.232 -7.614 13.291 1.00 78.69 107 ASN A O 1
ATOM 864 N N . GLU A 1 108 ? 14.246 -9.021 14.726 1.00 74.00 108 GLU A N 1
ATOM 865 C CA . GLU A 1 108 ? 13.927 -8.273 15.951 1.00 74.00 108 GLU A CA 1
ATOM 866 C C . GLU A 1 108 ? 14.521 -6.853 15.951 1.00 74.00 108 GLU A C 1
ATOM 868 O O . GLU A 1 108 ? 13.862 -5.911 16.392 1.00 74.00 108 GLU A O 1
ATOM 873 N N . ASP A 1 109 ? 15.691 -6.674 15.332 1.00 77.31 109 ASP A N 1
ATOM 874 C CA . ASP A 1 109 ? 16.356 -5.375 15.144 1.00 77.31 109 ASP A CA 1
ATOM 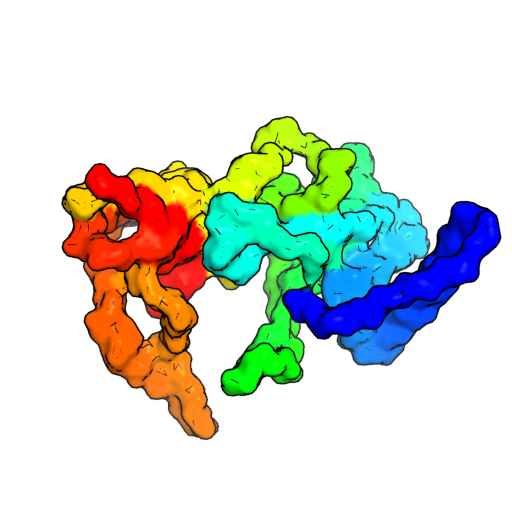875 C C . ASP A 1 109 ? 15.711 -4.517 14.039 1.00 77.31 109 ASP A C 1
ATOM 877 O O . ASP A 1 109 ? 16.085 -3.366 13.793 1.00 77.31 109 ASP A O 1
ATOM 881 N N . GLY A 1 110 ? 14.704 -5.062 13.353 1.00 72.12 110 GLY A N 1
ATOM 882 C CA . GLY A 1 110 ? 13.995 -4.399 12.271 1.00 72.12 110 GLY A CA 1
ATOM 883 C C . GLY A 1 110 ? 14.738 -4.429 10.936 1.00 72.12 110 GLY A C 1
ATOM 884 O O . GLY A 1 110 ? 14.309 -3.755 9.997 1.00 72.12 110 GLY A O 1
ATOM 885 N N . GLU A 1 111 ? 15.814 -5.194 10.800 1.00 77.56 111 GLU A N 1
ATOM 886 C CA . GLU A 1 111 ? 16.530 -5.395 9.543 1.00 77.56 111 GLU A CA 1
ATOM 887 C C . GLU A 1 111 ? 15.820 -6.406 8.644 1.00 77.56 111 GLU A C 1
ATOM 889 O O . GLU A 1 111 ? 15.071 -7.257 9.112 1.00 77.56 111 GLU A O 1
ATOM 894 N N . LEU A 1 112 ? 16.029 -6.307 7.327 1.00 80.38 112 LEU A N 1
ATOM 895 C CA . LEU A 1 112 ? 15.475 -7.279 6.384 1.00 80.38 112 LEU A CA 1
ATOM 896 C C . LEU A 1 112 ? 16.198 -8.617 6.542 1.00 80.3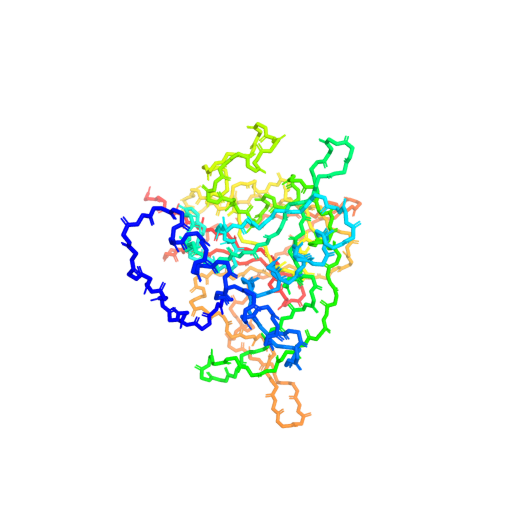8 112 LEU A C 1
ATOM 898 O O . LEU A 1 112 ? 17.412 -8.675 6.376 1.00 80.38 112 LEU A O 1
ATOM 902 N N . ASP A 1 113 ? 15.430 -9.668 6.791 1.00 83.25 113 ASP A N 1
ATOM 903 C CA . ASP A 1 113 ? 15.936 -11.017 7.019 1.00 83.25 113 ASP A CA 1
ATOM 904 C C . ASP A 1 113 ? 15.843 -11.853 5.730 1.00 83.25 113 ASP A C 1
ATOM 906 O O . ASP A 1 113 ? 16.766 -11.875 4.910 1.00 83.25 113 ASP A O 1
ATOM 910 N N . LYS A 1 114 ? 14.685 -12.475 5.478 1.00 86.62 114 LYS A N 1
ATOM 911 C CA . LYS A 1 114 ? 14.492 -13.407 4.365 1.00 86.62 114 LYS A CA 1
ATOM 912 C C . LYS A 1 114 ? 13.408 -12.931 3.410 1.00 86.62 114 LYS A C 1
ATOM 914 O O . LYS A 1 114 ? 12.352 -12.467 3.833 1.00 86.62 114 LYS A O 1
ATOM 919 N N . PHE A 1 115 ? 13.659 -13.090 2.109 1.00 90.94 115 PHE A N 1
ATOM 920 C CA . PHE A 1 115 ? 12.627 -12.945 1.084 1.00 90.94 115 PHE A CA 1
ATOM 921 C C . PHE A 1 115 ? 11.713 -14.172 1.077 1.00 90.94 115 PHE A C 1
ATOM 923 O O . PHE A 1 115 ? 12.180 -15.308 0.967 1.00 90.94 115 PHE A O 1
ATOM 930 N N . HIS A 1 116 ? 10.411 -13.927 1.143 1.00 90.75 116 HIS A N 1
ATOM 931 C CA . HIS A 1 116 ? 9.367 -14.934 1.033 1.00 90.75 116 HIS A CA 1
ATOM 932 C C . HIS A 1 116 ? 8.633 -14.718 -0.280 1.00 90.75 116 HIS A C 1
ATOM 934 O O . HIS A 1 116 ? 7.940 -13.712 -0.462 1.00 90.75 116 HIS A O 1
ATOM 940 N N . LYS A 1 117 ? 8.791 -15.678 -1.194 1.00 92.38 117 LYS A N 1
ATOM 941 C CA . LYS A 1 117 ? 8.033 -15.700 -2.441 1.00 92.38 117 LYS A CA 1
ATOM 942 C C . LYS A 1 117 ? 6.564 -15.908 -2.094 1.00 92.38 117 LYS A C 1
ATOM 944 O O . LYS A 1 117 ? 6.192 -16.935 -1.534 1.00 92.38 117 LYS A O 1
ATOM 949 N N . LYS A 1 118 ? 5.740 -14.927 -2.433 1.00 90.56 118 LYS A N 1
ATOM 950 C CA . LYS A 1 118 ? 4.295 -14.972 -2.236 1.00 90.56 118 LYS A CA 1
ATOM 951 C C . LYS A 1 118 ? 3.678 -14.173 -3.362 1.00 90.56 118 LYS A C 1
ATOM 953 O O . LYS A 1 118 ? 3.609 -12.951 -3.276 1.00 90.56 118 LYS A O 1
ATOM 958 N N . TYR A 1 119 ? 3.308 -14.883 -4.423 1.00 92.00 119 TYR A N 1
ATOM 959 C CA . TYR A 1 119 ? 2.739 -14.251 -5.600 1.00 92.00 119 TYR A CA 1
ATOM 960 C C . TYR A 1 119 ? 1.463 -13.488 -5.224 1.00 92.00 119 TYR A C 1
ATOM 962 O O . TYR A 1 119 ? 0.609 -14.032 -4.522 1.00 92.00 119 TYR A O 1
ATOM 970 N N . ASN A 1 120 ? 1.371 -12.232 -5.653 1.00 91.88 120 ASN A N 1
ATOM 971 C CA . ASN A 1 120 ? 0.226 -11.363 -5.407 1.00 91.88 120 ASN A CA 1
ATOM 972 C C . ASN A 1 120 ? -0.230 -10.725 -6.722 1.00 91.88 120 ASN A C 1
ATOM 974 O O . ASN A 1 120 ? 0.303 -9.698 -7.143 1.00 91.88 120 ASN A O 1
ATOM 978 N N . ASP A 1 121 ? -1.219 -11.348 -7.356 1.00 92.94 121 ASP A N 1
ATOM 979 C CA . ASP A 1 121 ? -1.800 -10.926 -8.633 1.00 92.94 121 ASP A CA 1
ATOM 980 C C . ASP A 1 121 ? -2.494 -9.561 -8.569 1.00 92.94 121 ASP A C 1
ATOM 982 O O . ASP A 1 121 ? -2.653 -8.910 -9.597 1.00 92.94 121 ASP A O 1
ATOM 986 N N . TYR A 1 122 ? -2.825 -9.069 -7.371 1.00 94.81 122 TYR A N 1
ATOM 987 C CA . TYR A 1 122 ? -3.368 -7.726 -7.182 1.00 94.81 122 TYR A CA 1
ATOM 988 C C . TYR A 1 122 ? -2.509 -6.636 -7.818 1.00 94.81 122 TYR A C 1
ATOM 990 O O . TYR A 1 122 ? -3.058 -5.619 -8.232 1.00 94.81 122 TYR A O 1
ATOM 998 N N . TYR A 1 123 ? -1.187 -6.831 -7.862 1.00 96.44 123 TYR A N 1
ATOM 999 C CA . TYR A 1 123 ? -0.204 -5.884 -8.395 1.00 96.44 123 TYR A CA 1
ATOM 1000 C C . TYR A 1 123 ? 0.277 -6.231 -9.811 1.00 96.44 123 TYR A C 1
ATOM 1002 O O . TYR A 1 123 ? 1.215 -5.603 -10.309 1.00 96.44 123 TYR A O 1
ATOM 1010 N N . TRP A 1 124 ? -0.336 -7.227 -10.451 1.00 96.44 124 TRP A N 1
ATOM 1011 C CA . TRP A 1 124 ? 0.008 -7.670 -11.792 1.00 96.44 124 TRP A CA 1
ATOM 1012 C C . TRP A 1 124 ? -1.103 -7.289 -12.767 1.00 96.44 124 TRP A C 1
ATOM 1014 O O . TRP A 1 124 ? -2.219 -7.794 -12.668 1.00 96.44 124 TRP A O 1
ATOM 1024 N N . MET A 1 125 ? -0.800 -6.406 -13.722 1.00 95.44 125 MET A N 1
ATOM 1025 C CA . MET A 1 125 ? -1.772 -5.905 -14.702 1.00 95.44 125 MET A CA 1
ATOM 1026 C C . MET A 1 125 ? -2.987 -5.216 -14.045 1.00 95.44 125 MET A C 1
ATOM 1028 O O . MET A 1 125 ? -4.131 -5.324 -14.484 1.00 95.44 125 MET A O 1
ATOM 1032 N N . THR A 1 126 ? -2.729 -4.498 -12.957 1.00 92.44 126 THR A N 1
ATOM 1033 C CA . THR A 1 126 ? -3.724 -3.849 -12.108 1.00 92.44 126 THR A CA 1
ATOM 1034 C C . THR A 1 126 ? -4.316 -2.624 -12.802 1.00 92.44 126 THR A C 1
ATOM 1036 O O . THR A 1 126 ? -3.556 -1.790 -13.302 1.00 92.44 126 THR A O 1
ATOM 1039 N N . PRO A 1 127 ? -5.645 -2.433 -12.795 1.00 89.88 127 PRO A N 1
ATOM 1040 C CA . PRO A 1 127 ? -6.246 -1.184 -13.242 1.00 89.88 127 PRO A CA 1
ATOM 1041 C C . PRO A 1 127 ? -5.985 -0.050 -12.233 1.00 89.88 127 PRO A C 1
ATOM 1043 O O . PRO A 1 127 ? -5.749 -0.276 -11.041 1.00 89.88 127 PRO A O 1
ATOM 1046 N N . ILE A 1 128 ? -6.007 1.197 -12.710 1.00 88.75 128 ILE A N 1
ATOM 1047 C CA . ILE A 1 128 ? -5.605 2.363 -11.908 1.00 88.75 128 ILE A CA 1
ATOM 1048 C C . ILE A 1 128 ? -6.484 2.595 -10.675 1.00 88.75 128 ILE A C 1
ATOM 1050 O O . ILE A 1 128 ? -5.972 3.019 -9.646 1.00 88.75 128 ILE A O 1
ATOM 1054 N N . ASP A 1 129 ? -7.779 2.287 -10.732 1.00 88.06 129 ASP A N 1
ATOM 1055 C CA . ASP A 1 129 ? -8.702 2.398 -9.597 1.00 88.06 129 ASP A CA 1
ATOM 1056 C C . ASP A 1 129 ? -8.259 1.500 -8.429 1.00 88.06 129 ASP A C 1
ATOM 1058 O O . ASP A 1 129 ? -8.219 1.944 -7.281 1.00 88.06 129 ASP A O 1
ATOM 1062 N N . LYS A 1 130 ? -7.796 0.280 -8.715 1.00 91.69 130 LYS A N 1
ATOM 1063 C CA . LYS A 1 130 ? -7.242 -0.624 -7.700 1.00 91.69 130 LYS A CA 1
ATOM 1064 C C . LYS A 1 130 ? -5.856 -0.176 -7.243 1.00 91.69 130 LYS A C 1
ATOM 1066 O O . LYS A 1 130 ? -5.613 -0.078 -6.037 1.00 91.69 130 LYS A O 1
ATOM 1071 N N . LEU A 1 131 ? -4.952 0.143 -8.170 1.00 93.88 131 LEU A N 1
ATOM 1072 C CA . LEU A 1 131 ? -3.588 0.552 -7.818 1.00 93.88 131 LEU A CA 1
ATOM 1073 C C . LEU A 1 131 ? -3.576 1.849 -6.977 1.00 93.88 131 LEU A C 1
ATOM 1075 O O . LEU A 1 131 ? -2.800 1.982 -6.027 1.00 93.88 131 LEU A O 1
ATOM 1079 N N . SER A 1 132 ? -4.500 2.774 -7.261 1.00 93.56 132 SER A N 1
ATOM 1080 C CA . SER A 1 132 ? -4.644 4.067 -6.575 1.00 93.56 132 SER A CA 1
ATOM 1081 C C . SER A 1 132 ? -4.878 3.962 -5.068 1.00 93.56 132 SER A C 1
ATOM 1083 O O . SER A 1 132 ? -4.586 4.898 -4.317 1.00 93.56 132 SER A O 1
ATOM 1085 N N . ARG A 1 133 ? -5.358 2.806 -4.597 1.00 93.81 133 ARG A N 1
ATOM 1086 C CA . ARG A 1 133 ? -5.599 2.550 -3.174 1.00 93.81 133 ARG A CA 1
ATOM 1087 C C . ARG A 1 133 ? -4.319 2.681 -2.358 1.00 93.81 133 ARG A C 1
ATOM 1089 O O . ARG A 1 133 ? -4.382 3.129 -1.213 1.00 93.81 133 ARG A O 1
ATOM 1096 N N . ASN A 1 134 ? -3.159 2.377 -2.946 1.00 95.62 134 ASN A N 1
ATOM 1097 C CA . ASN A 1 134 ? -1.883 2.486 -2.248 1.00 95.62 134 ASN A CA 1
ATOM 1098 C C . ASN A 1 134 ? -0.654 2.898 -3.082 1.00 95.62 134 ASN A C 1
ATOM 1100 O O . ASN A 1 134 ? 0.407 2.980 -2.471 1.00 95.62 134 ASN A O 1
ATOM 1104 N N . HIS A 1 135 ? -0.760 3.251 -4.371 1.00 96.06 135 HIS A N 1
ATOM 1105 C CA . HIS A 1 135 ? 0.370 3.747 -5.187 1.00 96.06 135 HIS A CA 1
ATOM 1106 C C . HIS A 1 135 ? 0.066 5.034 -5.949 1.00 96.06 135 HIS A C 1
ATOM 1108 O O . HIS A 1 135 ? -0.728 5.001 -6.886 1.00 96.06 135 HIS A O 1
ATOM 1114 N N . TYR A 1 136 ? 0.769 6.131 -5.658 1.00 96.38 136 TYR A N 1
ATOM 1115 C CA . TYR A 1 136 ? 0.615 7.418 -6.352 1.00 96.38 136 TYR A CA 1
ATOM 1116 C C . TYR A 1 136 ? 1.874 7.810 -7.122 1.00 96.38 136 TYR A C 1
ATOM 1118 O O . TYR A 1 136 ? 2.919 7.994 -6.491 1.00 96.38 136 TYR A O 1
ATOM 1126 N N . PRO A 1 137 ? 1.827 7.959 -8.458 1.00 95.88 137 PRO A N 1
ATOM 1127 C CA . PRO A 1 137 ? 3.016 8.274 -9.239 1.00 95.88 137 PRO A CA 1
ATOM 1128 C C . PRO A 1 137 ? 3.499 9.700 -8.958 1.00 95.88 137 PRO A C 1
ATOM 1130 O O . PRO A 1 137 ? 2.712 10.619 -8.736 1.00 95.88 137 PRO A O 1
ATOM 1133 N N . LYS A 1 138 ? 4.819 9.899 -8.970 1.00 95.88 138 LYS A N 1
ATOM 1134 C CA . LYS A 1 138 ? 5.412 11.241 -8.882 1.00 95.88 138 LYS A CA 1
ATOM 1135 C C . LYS A 1 138 ? 5.026 12.088 -10.091 1.00 95.88 138 LYS A C 1
ATOM 1137 O O . LYS A 1 138 ? 4.689 13.257 -9.939 1.00 95.88 138 LYS A O 1
ATOM 1142 N N . ASP A 1 139 ? 5.136 11.485 -11.268 1.00 94.56 139 ASP A N 1
ATOM 1143 C CA . ASP A 1 139 ? 4.742 12.074 -12.538 1.00 94.56 139 ASP A CA 1
ATOM 1144 C C . ASP A 1 139 ? 3.288 11.692 -12.831 1.00 94.56 139 ASP A C 1
ATOM 1146 O O . ASP A 1 139 ? 2.960 10.521 -13.030 1.00 94.56 139 ASP A O 1
ATOM 1150 N N . THR A 1 140 ? 2.404 12.686 -12.814 1.00 92.12 140 THR A N 1
ATOM 1151 C CA . THR A 1 140 ? 0.961 12.482 -12.961 1.00 92.12 140 THR A CA 1
ATOM 1152 C C . THR A 1 140 ? 0.538 12.179 -14.395 1.00 92.12 140 THR A C 1
ATOM 1154 O O . THR A 1 140 ? -0.616 11.821 -14.600 1.00 92.12 140 THR A O 1
ATOM 1157 N N . THR A 1 141 ? 1.431 12.257 -15.388 1.00 91.50 141 THR A N 1
ATOM 1158 C CA . THR A 1 141 ? 1.128 11.829 -16.769 1.00 91.50 141 THR A CA 1
ATOM 1159 C C . THR A 1 141 ? 0.743 10.348 -16.854 1.00 91.50 141 THR A C 1
ATOM 1161 O O . THR A 1 141 ? -0.031 9.953 -17.732 1.00 91.50 141 THR A O 1
ATOM 1164 N N . TRP A 1 142 ? 1.219 9.545 -15.893 1.00 91.31 142 TRP A N 1
ATOM 1165 C CA . TRP A 1 142 ? 0.879 8.133 -15.718 1.00 91.31 142 TRP A CA 1
ATOM 1166 C C . TRP A 1 142 ? -0.486 7.899 -15.068 1.00 91.31 142 TRP A C 1
ATOM 1168 O O . TRP A 1 142 ? -0.870 6.751 -14.867 1.00 91.31 142 TRP A O 1
ATOM 1178 N N . ILE A 1 143 ? -1.235 8.948 -14.731 1.00 87.69 143 ILE A N 1
ATOM 1179 C CA . ILE A 1 143 ? -2.606 8.849 -14.235 1.00 87.69 143 ILE A CA 1
ATOM 1180 C C . ILE A 1 143 ? -3.555 9.044 -15.420 1.00 87.69 143 ILE A C 1
ATOM 1182 O O . ILE A 1 143 ? -3.711 10.152 -15.924 1.00 87.69 143 ILE A O 1
ATOM 1186 N N . LYS A 1 144 ? -4.209 7.965 -15.864 1.00 81.81 144 LYS A N 1
ATOM 1187 C CA . LYS A 1 144 ? -5.200 7.997 -16.959 1.00 81.81 144 LYS A CA 1
ATOM 1188 C C . LYS A 1 144 ? -6.650 7.961 -16.470 1.00 81.81 144 LYS A C 1
ATOM 1190 O O . LYS A 1 144 ? -7.550 7.572 -17.200 1.00 81.81 144 LYS A O 1
ATOM 1195 N N . ASN A 1 145 ? -6.872 8.374 -15.222 1.00 75.06 145 ASN A N 1
ATOM 1196 C CA . ASN A 1 145 ? -8.189 8.450 -14.600 1.00 75.06 145 ASN A CA 1
ATOM 1197 C C . ASN A 1 145 ? -8.323 9.761 -13.811 1.00 75.06 145 ASN A C 1
ATOM 1199 O O . ASN A 1 145 ? -7.572 9.998 -12.866 1.00 75.06 145 ASN A O 1
ATOM 1203 N N . ALA A 1 146 ? -9.298 10.591 -14.190 1.00 65.06 146 ALA A N 1
ATOM 1204 C CA . ALA A 1 146 ? -9.541 11.914 -13.610 1.00 65.06 146 ALA A CA 1
ATOM 1205 C C . ALA A 1 146 ? -9.943 11.888 -12.123 1.00 65.06 146 ALA A C 1
ATOM 1207 O O . ALA A 1 146 ? -9.762 12.877 -11.418 1.00 65.06 146 ALA A O 1
ATOM 1208 N N . VAL A 1 147 ? -10.450 10.758 -11.622 1.00 75.50 147 VAL A N 1
ATOM 1209 C CA . VAL A 1 147 ? -10.836 10.597 -10.211 1.00 75.50 147 VAL A CA 1
ATOM 1210 C C . VAL A 1 147 ? -9.610 10.346 -9.328 1.00 75.50 147 VAL A C 1
ATOM 1212 O O . VAL A 1 147 ? -9.686 10.461 -8.105 1.00 75.50 147 VAL A O 1
ATOM 1215 N N . TYR A 1 148 ? -8.443 10.048 -9.913 1.00 83.19 148 TYR A N 1
ATOM 1216 C CA . TYR A 1 148 ? -7.255 9.739 -9.135 1.00 83.19 148 TYR A CA 1
ATOM 1217 C C . TYR A 1 148 ? -6.469 10.987 -8.692 1.00 83.19 148 TYR A C 1
ATOM 1219 O O . TYR A 1 148 ? -5.418 11.331 -9.232 1.00 83.19 148 TYR A O 1
ATOM 1227 N N . LEU A 1 149 ? -6.986 11.668 -7.666 1.00 89.81 149 LEU A N 1
ATOM 1228 C CA . LEU A 1 149 ? -6.423 12.918 -7.151 1.00 89.81 149 LEU A CA 1
ATOM 1229 C C . LEU A 1 149 ? -5.436 12.705 -5.996 1.00 89.81 149 LEU A C 1
ATOM 1231 O O . LEU A 1 149 ? -5.646 11.881 -5.102 1.00 89.81 149 LEU A O 1
ATOM 1235 N N . LYS A 1 150 ? -4.395 13.544 -5.954 1.00 93.12 150 LYS A N 1
ATOM 1236 C CA . LYS A 1 150 ? -3.380 13.567 -4.887 1.00 93.12 150 LYS A CA 1
ATOM 1237 C C . LYS A 1 150 ? -3.983 13.642 -3.485 1.00 93.12 150 LYS A C 1
ATOM 1239 O O . LYS A 1 150 ? -3.548 12.924 -2.588 1.00 93.12 150 LYS A O 1
ATOM 1244 N N . GLU A 1 151 ? -4.976 14.506 -3.286 1.00 93.75 151 GLU A N 1
ATOM 1245 C CA . GLU A 1 151 ? -5.622 14.681 -1.980 1.00 93.75 151 GLU A CA 1
ATOM 1246 C C . GLU A 1 151 ? -6.444 13.457 -1.562 1.00 93.75 151 GLU A C 1
ATOM 1248 O O . GLU A 1 151 ? -6.398 13.072 -0.394 1.00 93.75 151 GLU A O 1
ATOM 1253 N N . LEU A 1 152 ? -7.100 12.777 -2.507 1.00 92.75 152 LEU A N 1
ATOM 1254 C CA . LEU A 1 152 ? -7.773 11.506 -2.230 1.00 92.75 152 LEU A CA 1
ATOM 1255 C C . LEU A 1 152 ? -6.750 10.446 -1.811 1.00 92.75 152 LEU A C 1
ATOM 1257 O O . LEU A 1 152 ? -6.893 9.844 -0.751 1.00 92.75 152 LEU A O 1
ATOM 1261 N N . PHE A 1 153 ? -5.643 10.309 -2.550 1.00 95.12 153 PHE A N 1
ATOM 1262 C CA . PHE A 1 153 ? -4.570 9.387 -2.171 1.00 95.12 153 PHE A CA 1
ATOM 1263 C C . PHE A 1 153 ? -4.003 9.671 -0.780 1.00 95.12 153 PHE A C 1
ATOM 1265 O O . PHE A 1 153 ? -3.807 8.737 -0.001 1.00 95.12 153 PHE A O 1
ATOM 1272 N N . LYS A 1 154 ? -3.709 10.936 -0.445 1.00 96.25 154 LYS A N 1
ATOM 1273 C CA . LYS A 1 154 ? -3.203 11.308 0.890 1.00 96.25 154 LYS A CA 1
ATOM 1274 C C . LYS A 1 154 ? -4.144 10.818 1.976 1.00 96.25 154 LYS A C 1
ATOM 1276 O O . LYS A 1 154 ? -3.685 10.286 2.985 1.00 96.25 154 LYS A O 1
ATOM 1281 N N . ASN A 1 155 ? -5.438 10.993 1.746 1.00 96.12 155 ASN A N 1
ATOM 1282 C CA . ASN A 1 155 ? -6.467 10.677 2.711 1.00 96.12 155 ASN A CA 1
ATOM 1283 C C . ASN A 1 155 ? -6.939 9.227 2.650 1.00 96.12 155 ASN A C 1
ATOM 1285 O O . ASN A 1 155 ? -7.702 8.868 3.527 1.00 96.12 155 ASN A O 1
ATOM 1289 N N . ASN A 1 156 ? -6.482 8.374 1.728 1.00 95.81 156 ASN A N 1
ATOM 1290 C CA . ASN A 1 156 ? -6.827 6.949 1.764 1.00 95.81 156 ASN A CA 1
ATOM 1291 C C . ASN A 1 156 ? -6.452 6.316 3.121 1.00 95.81 156 ASN A C 1
ATOM 1293 O O . ASN A 1 156 ? -5.394 6.639 3.681 1.00 95.81 156 ASN A O 1
ATOM 1297 N N . PRO A 1 157 ? -7.270 5.388 3.646 1.00 96.38 157 PRO A N 1
ATOM 1298 C CA . PRO A 1 157 ? -6.869 4.561 4.776 1.00 96.38 157 PRO A CA 1
ATOM 1299 C C . PRO A 1 157 ? -5.686 3.668 4.392 1.00 96.38 157 PRO A C 1
ATOM 1301 O O . PRO A 1 157 ? -5.444 3.385 3.216 1.00 96.38 157 PRO A O 1
ATOM 1304 N N . PHE A 1 158 ? -4.934 3.214 5.391 1.00 95.62 158 PHE A N 1
ATOM 1305 C CA . PHE A 1 158 ? -3.982 2.127 5.173 1.00 95.62 158 PHE A CA 1
ATOM 1306 C C . PHE A 1 158 ? -4.759 0.812 5.085 1.00 95.62 158 PHE A C 1
ATOM 1308 O O . PHE A 1 158 ? -5.618 0.561 5.927 1.00 95.62 158 PHE A O 1
ATOM 1315 N N . ILE A 1 159 ? -4.427 -0.025 4.106 1.00 95.31 159 ILE A N 1
ATOM 1316 C CA . ILE A 1 159 ? -5.006 -1.356 3.917 1.00 95.31 159 ILE A CA 1
ATOM 1317 C C . ILE A 1 159 ? -3.849 -2.346 3.883 1.00 95.31 159 ILE A C 1
ATOM 1319 O O . ILE A 1 159 ? -2.886 -2.131 3.146 1.00 95.31 159 ILE A O 1
ATOM 1323 N N . ASP A 1 160 ? -3.932 -3.412 4.671 1.00 91.62 160 ASP A N 1
ATOM 1324 C CA . ASP A 1 160 ? -2.885 -4.422 4.696 1.00 91.62 160 ASP A CA 1
ATOM 1325 C C . ASP A 1 160 ? -2.768 -5.133 3.336 1.00 91.62 160 ASP A C 1
ATOM 1327 O O . ASP A 1 160 ? -3.758 -5.531 2.712 1.00 91.62 160 ASP A O 1
ATOM 1331 N N . ASN A 1 161 ? -1.531 -5.316 2.869 1.00 88.25 161 ASN A N 1
ATOM 1332 C CA . ASN A 1 161 ? -1.254 -5.902 1.557 1.00 88.25 161 ASN A CA 1
ATOM 1333 C C . ASN A 1 161 ? -1.782 -7.339 1.415 1.00 88.25 161 ASN A C 1
ATOM 1335 O O . ASN A 1 161 ? -2.008 -7.784 0.291 1.00 88.25 161 ASN A O 1
ATOM 1339 N N . SER A 1 162 ? -1.973 -8.075 2.516 1.00 86.00 162 SER A N 1
ATOM 1340 C CA . SER A 1 162 ? -2.489 -9.448 2.485 1.00 86.00 162 SER A CA 1
ATOM 1341 C C . SER A 1 162 ? -3.995 -9.538 2.228 1.00 86.00 162 SER A C 1
ATOM 1343 O O . SER A 1 162 ? -4.473 -10.601 1.821 1.00 86.00 162 SER A O 1
ATOM 1345 N N . ILE A 1 163 ? -4.729 -8.440 2.427 1.00 91.25 163 ILE A N 1
ATOM 1346 C CA . ILE A 1 163 ? -6.188 -8.393 2.279 1.00 91.25 163 ILE A CA 1
ATOM 1347 C C . ILE A 1 163 ? -6.654 -7.365 1.249 1.00 91.25 163 ILE A C 1
ATOM 1349 O O . ILE A 1 163 ? -7.826 -7.377 0.887 1.00 91.25 163 ILE A O 1
ATOM 1353 N N . ILE A 1 164 ? -5.769 -6.496 0.742 1.00 93.12 164 ILE A N 1
ATOM 1354 C CA . ILE A 1 164 ? -6.139 -5.408 -0.175 1.00 93.12 164 ILE A CA 1
ATOM 1355 C C . ILE A 1 164 ? -6.936 -5.902 -1.392 1.00 93.12 164 ILE A C 1
ATOM 1357 O O . ILE A 1 164 ? -7.913 -5.270 -1.774 1.00 93.12 164 ILE A O 1
ATOM 1361 N N . ALA A 1 165 ? -6.612 -7.073 -1.941 1.00 92.31 165 ALA A N 1
ATOM 1362 C CA . ALA A 1 165 ? -7.341 -7.670 -3.062 1.00 92.31 165 ALA A CA 1
ATOM 1363 C C . ALA A 1 165 ? -8.764 -8.144 -2.719 1.00 92.31 165 ALA A C 1
ATOM 1365 O O . ALA A 1 165 ? -9.589 -8.321 -3.610 1.00 92.31 165 ALA A O 1
ATOM 1366 N N . LYS A 1 166 ? -9.031 -8.376 -1.432 1.00 93.62 166 LYS A N 1
ATOM 1367 C CA . LYS A 1 166 ? -10.223 -9.053 -0.911 1.00 93.62 166 LYS A CA 1
ATOM 1368 C C . LYS A 1 166 ? -11.205 -8.110 -0.234 1.00 93.62 166 LYS A C 1
ATOM 1370 O O . LYS A 1 166 ? -12.338 -8.513 0.007 1.00 93.62 166 LYS A O 1
ATOM 1375 N N . ILE A 1 167 ? -10.760 -6.900 0.105 1.00 95.56 167 ILE A N 1
ATOM 1376 C CA . ILE A 1 167 ? -11.580 -5.899 0.779 1.00 95.56 167 ILE A CA 1
ATOM 1377 C C . ILE A 1 167 ? -11.839 -4.696 -0.117 1.00 95.56 167 ILE A C 1
ATOM 1379 O O . ILE A 1 167 ? -10.939 -4.214 -0.809 1.00 95.56 167 ILE A O 1
ATOM 1383 N N . GLU A 1 168 ? -13.036 -4.144 -0.012 1.00 96.12 168 GLU A N 1
ATOM 1384 C CA . GLU A 1 168 ? -13.406 -2.833 -0.526 1.00 96.12 168 GLU A CA 1
ATOM 1385 C C . GLU A 1 168 ? -14.009 -2.005 0.609 1.00 96.12 168 GLU A C 1
ATOM 1387 O O . GLU A 1 168 ? -14.783 -2.504 1.428 1.00 96.12 168 GLU A O 1
ATOM 1392 N N . ILE A 1 169 ? -13.637 -0.728 0.671 1.00 96.81 169 ILE A N 1
ATOM 1393 C CA . ILE A 1 169 ? -14.086 0.179 1.724 1.00 96.81 169 ILE A CA 1
ATOM 1394 C C . ILE A 1 169 ? -15.289 0.962 1.221 1.00 96.81 169 ILE A C 1
ATOM 1396 O O . ILE A 1 169 ? -15.154 1.812 0.339 1.00 96.81 169 ILE A O 1
ATOM 1400 N N . LEU A 1 170 ? -16.456 0.691 1.804 1.00 97.38 170 LEU A N 1
ATOM 1401 C CA . LEU A 1 170 ? -17.692 1.390 1.469 1.00 97.38 170 LEU A CA 1
ATOM 1402 C C . LEU A 1 170 ? -17.875 2.617 2.366 1.00 97.38 170 LEU A C 1
ATOM 1404 O O . LEU A 1 170 ? -18.208 3.693 1.869 1.00 97.38 170 LEU A O 1
ATOM 1408 N N . THR A 1 171 ? -17.612 2.501 3.672 1.00 97.31 171 THR A N 1
ATOM 1409 C CA . THR A 1 171 ? -17.666 3.624 4.626 1.00 97.31 171 THR A CA 1
ATOM 1410 C C . THR A 1 171 ? -16.744 3.380 5.830 1.00 97.31 171 THR A C 1
ATOM 1412 O O . THR A 1 171 ? -16.687 2.251 6.312 1.00 97.31 171 THR A O 1
ATOM 1415 N N . PRO A 1 172 ? -16.028 4.405 6.332 1.00 97.12 172 PRO A N 1
ATOM 1416 C CA . PRO A 1 172 ? -15.753 5.684 5.683 1.00 97.12 172 PRO A CA 1
ATOM 1417 C C . PRO A 1 172 ? -14.684 5.519 4.593 1.00 97.12 172 PRO A C 1
ATOM 1419 O O . PRO A 1 172 ? -13.689 4.816 4.776 1.00 97.12 172 PRO A O 1
ATOM 1422 N N . LYS A 1 173 ? -14.875 6.194 3.451 1.00 94.19 173 LYS A N 1
ATOM 1423 C CA . LYS A 1 173 ? -13.919 6.155 2.327 1.00 94.19 173 LYS A CA 1
ATOM 1424 C C . LYS A 1 173 ? -12.613 6.899 2.629 1.00 94.19 173 LYS A C 1
ATOM 1426 O O . LYS A 1 173 ? -11.566 6.541 2.099 1.00 94.19 173 LYS A O 1
ATOM 1431 N N . THR A 1 174 ? -12.669 7.921 3.484 1.00 95.88 174 THR A N 1
ATOM 1432 C CA . THR A 1 174 ? -11.482 8.634 3.973 1.00 95.88 174 THR A CA 1
ATOM 1433 C C . THR A 1 174 ? -10.841 7.882 5.134 1.00 95.88 174 THR A C 1
ATOM 1435 O O . THR A 1 174 ? -11.501 7.472 6.079 1.00 95.88 174 THR A O 1
ATOM 1438 N N . GLY A 1 175 ? -9.525 7.753 5.074 1.00 96.50 175 GLY A N 1
ATOM 1439 C CA . GLY A 1 175 ? -8.643 7.284 6.129 1.00 96.50 175 GLY A CA 1
ATOM 1440 C C . GLY A 1 175 ? -8.437 8.284 7.259 1.00 96.50 175 GLY A C 1
ATOM 1441 O O . GLY A 1 175 ? -7.991 7.881 8.327 1.00 96.50 175 GLY A O 1
ATOM 1442 N N . VAL A 1 176 ? -8.737 9.568 7.052 1.00 96.81 176 VAL A N 1
ATOM 1443 C CA . VAL A 1 176 ? -8.720 10.590 8.106 1.00 96.81 176 VAL A CA 1
ATOM 1444 C C . VAL A 1 176 ? -10.153 10.836 8.557 1.00 96.81 176 VAL A C 1
ATOM 1446 O O . VAL A 1 176 ? -10.961 11.316 7.764 1.00 96.81 176 VAL A O 1
ATOM 1449 N N . ILE A 1 177 ? -10.444 10.518 9.816 1.00 96.19 177 ILE A N 1
ATOM 1450 C CA . ILE A 1 177 ? -11.759 10.689 10.438 1.00 96.19 177 ILE A CA 1
ATOM 1451 C C . ILE A 1 177 ? -11.651 11.790 11.491 1.00 96.19 177 ILE A C 1
ATOM 1453 O O . ILE A 1 177 ? -10.795 11.725 12.377 1.00 96.19 177 ILE A O 1
ATOM 1457 N N . GLU A 1 178 ? -12.508 12.798 11.382 1.00 95.06 178 GLU A N 1
ATOM 1458 C CA . GLU A 1 178 ? -12.696 13.827 12.406 1.00 95.06 178 GLU A CA 1
ATOM 1459 C C . GLU A 1 178 ? -13.861 13.396 13.297 1.00 95.06 178 GLU A C 1
ATOM 1461 O O . GLU A 1 178 ? -14.898 12.982 12.783 1.00 95.06 178 GLU A O 1
ATOM 1466 N N . ALA A 1 179 ? -13.655 13.399 14.612 1.00 94.25 179 ALA A N 1
ATOM 1467 C CA . ALA A 1 179 ? -14.617 12.870 15.577 1.00 94.25 179 ALA A CA 1
ATOM 1468 C C . ALA A 1 179 ? -14.487 13.571 16.937 1.00 94.25 179 ALA A C 1
ATOM 1470 O O . ALA A 1 179 ? -13.472 14.204 17.232 1.00 94.25 179 ALA A O 1
ATOM 1471 N N . LYS A 1 180 ? -15.493 13.412 17.790 1.00 94.00 180 LYS A N 1
ATOM 1472 C CA . LYS A 1 180 ? -15.526 13.828 19.194 1.00 94.00 180 LYS A CA 1
ATOM 1473 C C . LYS A 1 180 ? -15.662 12.618 20.114 1.00 94.00 180 LYS A C 1
ATOM 1475 O O . LYS A 1 180 ? -15.999 11.512 19.693 1.00 94.00 180 LYS A O 1
ATOM 1480 N N . LEU A 1 181 ? -15.373 12.829 21.395 1.00 92.81 181 LEU A N 1
ATOM 1481 C CA . LEU A 1 181 ? -15.641 11.827 22.425 1.00 92.81 181 LEU A CA 1
ATOM 1482 C C . LEU A 1 181 ? -17.148 11.530 22.465 1.00 92.81 181 LEU A C 1
ATOM 1484 O O . LEU A 1 181 ? -17.946 12.459 22.539 1.00 92.81 181 LEU A O 1
ATOM 1488 N N . GLY A 1 182 ? -17.521 10.252 22.423 1.00 93.38 182 GLY A N 1
ATOM 1489 C CA . GLY A 1 182 ? -18.913 9.802 22.358 1.00 93.38 182 GLY A CA 1
ATOM 1490 C C . GLY A 1 182 ? -19.461 9.598 20.941 1.00 93.38 182 GLY A C 1
ATOM 1491 O O . GLY A 1 182 ? -20.494 8.945 20.800 1.00 93.38 182 GLY A O 1
ATOM 1492 N N . ASP A 1 183 ? -18.773 10.068 19.893 1.00 95.50 183 ASP A N 1
ATOM 1493 C CA . ASP A 1 183 ? -19.216 9.841 18.514 1.00 95.50 183 ASP A CA 1
ATOM 1494 C C . ASP A 1 183 ? -19.227 8.348 18.172 1.00 95.50 183 ASP A C 1
ATOM 1496 O O . ASP A 1 183 ? -18.335 7.587 18.562 1.00 95.50 183 ASP A O 1
ATOM 1500 N N . THR A 1 184 ? -20.222 7.940 17.384 1.00 96.88 184 THR A N 1
ATOM 1501 C CA . THR A 1 184 ? -20.316 6.585 16.833 1.00 96.88 184 THR A CA 1
ATOM 1502 C C . THR A 1 184 ? -19.849 6.586 15.384 1.00 96.88 184 THR A C 1
ATOM 1504 O O . THR A 1 184 ? -20.477 7.181 14.512 1.00 96.88 184 THR A O 1
ATOM 1507 N N . LEU A 1 185 ? -18.747 5.893 15.119 1.00 97.00 185 LEU A N 1
ATOM 1508 C CA . LEU A 1 185 ? -18.223 5.671 13.780 1.00 97.00 185 LEU A CA 1
ATOM 1509 C C . LEU A 1 185 ? -18.891 4.445 13.165 1.00 97.00 185 LEU A C 1
ATOM 1511 O O . LEU A 1 185 ? -18.880 3.370 13.764 1.00 97.00 185 LEU A O 1
ATOM 1515 N N . ASN A 1 186 ? -19.429 4.596 11.957 1.00 98.00 186 ASN A N 1
ATOM 1516 C CA . ASN A 1 186 ? -19.993 3.495 11.186 1.00 98.00 186 ASN A CA 1
ATOM 1517 C C . ASN A 1 186 ? -18.976 2.984 10.160 1.00 98.00 186 ASN A C 1
ATOM 1519 O O . ASN A 1 186 ? -18.434 3.766 9.375 1.00 98.00 186 ASN A O 1
ATOM 1523 N N . PHE A 1 187 ? -18.742 1.673 10.156 1.00 98.50 187 PHE A N 1
ATOM 1524 C CA . PHE A 1 187 ? -17.864 1.009 9.203 1.00 98.50 187 PHE A CA 1
ATOM 1525 C C . PHE A 1 187 ? -18.653 0.032 8.344 1.00 98.50 187 PHE A C 1
ATOM 1527 O O . PHE A 1 187 ? -19.443 -0.768 8.847 1.00 98.50 187 PHE A O 1
ATOM 1534 N N . VAL A 1 188 ? -18.403 0.092 7.038 1.00 98.38 188 VAL A N 1
ATOM 1535 C CA . VAL A 1 188 ? -18.975 -0.818 6.051 1.00 98.38 188 VAL A CA 1
ATOM 1536 C C . VAL A 1 188 ? -17.880 -1.241 5.084 1.00 98.38 188 VAL A C 1
ATOM 1538 O O . VAL A 1 188 ? -17.293 -0.406 4.384 1.00 98.38 188 VAL A O 1
ATOM 1541 N N . PHE A 1 189 ? -17.632 -2.544 5.015 1.00 98.06 189 PHE A N 1
ATOM 1542 C CA . PHE A 1 189 ? -16.649 -3.144 4.121 1.00 98.06 189 PHE A CA 1
ATOM 1543 C C . PHE A 1 189 ? -17.295 -4.236 3.289 1.00 98.06 189 PHE A C 1
ATOM 1545 O O . PHE A 1 189 ? -18.078 -5.017 3.813 1.00 98.06 189 PHE A O 1
ATOM 1552 N N . ARG A 1 190 ? -16.920 -4.337 2.016 1.00 97.88 190 ARG A N 1
ATOM 1553 C CA . ARG A 1 190 ? -17.184 -5.543 1.234 1.00 97.88 190 ARG A CA 1
ATOM 1554 C C . ARG A 1 190 ? -15.983 -6.468 1.369 1.00 97.88 190 ARG A C 1
ATOM 1556 O O . ARG A 1 190 ? -14.876 -6.071 1.009 1.00 97.88 190 ARG A O 1
ATOM 1563 N N . TYR A 1 191 ? -16.178 -7.664 1.905 1.00 96.56 191 TYR A N 1
ATOM 1564 C CA . TYR A 1 191 ? -15.125 -8.637 2.168 1.00 96.56 191 TYR A CA 1
ATOM 1565 C C . TYR A 1 191 ? -15.654 -10.050 1.939 1.00 96.56 191 TYR A C 1
ATOM 1567 O O . TYR A 1 191 ? -16.576 -10.494 2.612 1.00 96.56 191 TYR A O 1
ATOM 1575 N N . LYS A 1 192 ? -15.053 -10.754 0.978 1.00 89.44 192 LYS A N 1
ATOM 1576 C CA . LYS A 1 192 ? -15.570 -12.046 0.498 1.00 89.44 192 LYS A CA 1
ATOM 1577 C C . LYS A 1 192 ? -15.236 -13.221 1.403 1.00 89.44 192 LYS A C 1
ATOM 1579 O O . LYS A 1 192 ? -15.938 -14.223 1.421 1.00 89.44 192 LYS A O 1
ATOM 1584 N N . ASN A 1 193 ? -14.138 -13.125 2.141 1.00 93.69 193 ASN A N 1
ATOM 1585 C CA . ASN A 1 193 ? -13.664 -14.231 2.957 1.00 93.69 193 ASN A CA 1
ATOM 1586 C C . ASN A 1 193 ? -14.492 -14.362 4.244 1.00 93.69 193 ASN A C 1
ATOM 1588 O O . ASN A 1 193 ? -15.125 -13.412 4.709 1.00 93.69 193 ASN A O 1
ATOM 1592 N N . GLU A 1 194 ? -14.476 -15.554 4.825 1.00 92.38 194 GLU A N 1
ATOM 1593 C CA . GLU A 1 194 ? -15.000 -15.790 6.168 1.00 92.38 194 GLU A CA 1
ATOM 1594 C C . GLU A 1 194 ? -14.140 -15.069 7.212 1.00 92.38 194 GLU A C 1
ATOM 1596 O O . GLU A 1 194 ? -12.940 -14.843 7.001 1.00 92.38 194 GLU A O 1
ATOM 1601 N N . MET A 1 195 ? -14.792 -14.658 8.296 1.00 94.62 195 MET A N 1
ATOM 1602 C CA . MET A 1 195 ? -14.163 -14.145 9.506 1.00 94.62 195 MET A CA 1
ATOM 1603 C C . MET A 1 195 ? -15.128 -14.312 10.675 1.00 94.62 195 MET A C 1
ATOM 1605 O O . MET A 1 195 ? -16.340 -14.221 10.477 1.00 94.62 195 MET A O 1
ATOM 1609 N N . ASP A 1 196 ? -14.595 -14.523 11.873 1.00 94.69 196 ASP A N 1
ATOM 1610 C CA . ASP A 1 196 ? -15.406 -14.761 13.069 1.00 94.69 196 ASP A CA 1
ATOM 1611 C C . ASP A 1 196 ? -15.467 -13.524 13.961 1.00 94.69 196 ASP A C 1
ATOM 1613 O O . ASP A 1 196 ? -16.460 -13.288 14.649 1.00 94.69 196 ASP A O 1
ATOM 1617 N N . LYS A 1 197 ? -14.385 -12.739 13.993 1.00 95.69 197 LYS A N 1
ATOM 1618 C CA . LYS A 1 197 ? -14.203 -11.663 14.970 1.00 95.69 197 LYS A CA 1
ATOM 1619 C C . LYS A 1 197 ? -13.732 -10.385 14.303 1.00 95.69 197 LYS A C 1
ATOM 1621 O O . LYS A 1 197 ? -12.759 -10.396 13.548 1.00 95.69 197 LYS A O 1
ATOM 1626 N N . ILE A 1 198 ? -14.336 -9.267 14.706 1.00 96.75 198 ILE A N 1
ATOM 1627 C CA . ILE A 1 198 ? -13.781 -7.933 14.479 1.00 96.75 198 ILE A CA 1
ATOM 1628 C C . ILE A 1 198 ? -13.215 -7.409 15.791 1.00 96.75 198 ILE A C 1
ATOM 1630 O O . ILE A 1 198 ? -13.904 -7.357 16.812 1.00 96.75 198 ILE A O 1
ATOM 1634 N N . GLN A 1 199 ? -11.952 -6.996 15.750 1.00 94.06 199 GLN A N 1
ATOM 1635 C CA . GLN A 1 199 ? -11.299 -6.325 16.863 1.00 94.06 199 GLN A CA 1
ATOM 1636 C C . GLN A 1 199 ? -10.838 -4.927 16.469 1.00 94.06 199 GLN A C 1
ATOM 1638 O O . GLN A 1 199 ? -10.361 -4.695 15.356 1.00 94.06 199 GLN A O 1
ATOM 1643 N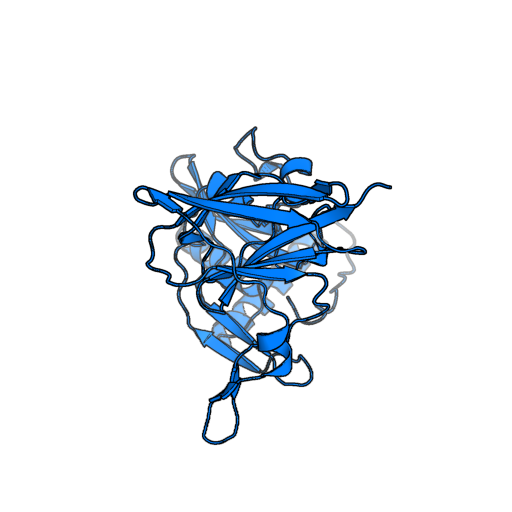 N . ILE A 1 200 ? -10.936 -4.004 17.418 1.00 92.69 200 ILE A N 1
ATOM 1644 C CA . ILE A 1 200 ? -10.498 -2.622 17.294 1.00 92.69 200 ILE A CA 1
ATOM 1645 C C . ILE A 1 200 ? -9.389 -2.355 18.305 1.00 92.69 200 ILE A C 1
ATOM 1647 O O . ILE A 1 200 ? -9.545 -2.618 19.498 1.00 92.69 200 ILE A O 1
ATOM 1651 N N . ASN A 1 201 ? -8.279 -1.794 17.825 1.00 88.81 201 ASN A N 1
ATOM 1652 C CA . ASN A 1 201 ? -7.216 -1.256 18.671 1.00 88.81 201 ASN A CA 1
ATOM 1653 C C . ASN A 1 201 ? -7.082 0.253 18.472 1.00 88.81 201 ASN A C 1
ATOM 1655 O O . ASN A 1 201 ? -7.104 0.750 17.345 1.00 88.81 201 ASN A O 1
ATOM 1659 N N . THR A 1 202 ? -6.844 0.973 19.564 1.00 86.19 202 THR A N 1
ATOM 1660 C CA . THR A 1 202 ? -6.546 2.409 19.577 1.00 86.19 202 THR A CA 1
ATOM 1661 C C . THR A 1 202 ? -5.087 2.640 19.990 1.00 86.19 202 THR 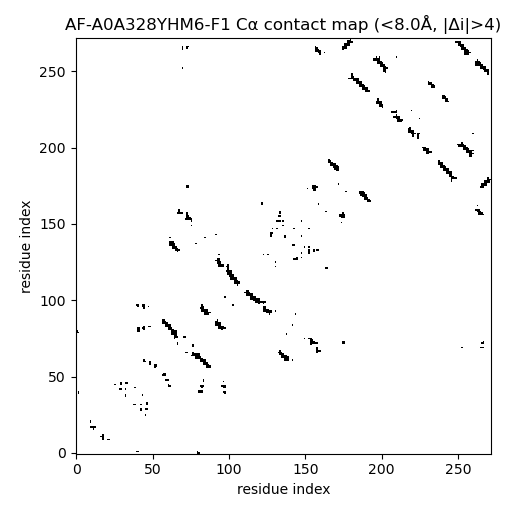A C 1
ATOM 1663 O O . THR A 1 202 ? -4.500 1.874 20.754 1.00 86.19 202 THR A O 1
ATOM 1666 N N . ASN A 1 203 ? -4.451 3.689 19.452 1.00 69.38 203 ASN A N 1
ATOM 1667 C CA . ASN A 1 203 ? -3.144 4.217 19.908 1.00 69.38 203 ASN A CA 1
ATOM 1668 C C . ASN A 1 203 ? -1.958 3.247 19.984 1.00 69.38 203 ASN A C 1
ATOM 1670 O O . ASN A 1 203 ? -0.967 3.519 20.667 1.00 69.38 203 ASN A O 1
ATOM 1674 N N . SER A 1 204 ? -1.997 2.140 19.254 1.00 60.75 204 SER A N 1
ATOM 1675 C CA . SER A 1 204 ? -0.903 1.177 19.267 1.00 60.75 204 SER A CA 1
ATOM 1676 C C . SER A 1 204 ? 0.278 1.708 18.443 1.00 60.75 204 SER A C 1
ATOM 1678 O O . SER A 1 204 ? 0.346 1.552 17.224 1.00 60.75 204 SER A O 1
ATOM 1680 N N . ARG A 1 205 ? 1.243 2.372 19.097 1.00 51.84 205 ARG A N 1
ATOM 1681 C CA . ARG A 1 205 ? 2.542 2.720 18.492 1.00 51.84 205 ARG A CA 1
ATOM 1682 C C . ARG A 1 205 ? 3.346 1.423 18.335 1.00 51.84 205 ARG A C 1
ATOM 1684 O O . ARG A 1 205 ? 4.165 1.096 19.180 1.00 51.84 205 ARG A O 1
ATOM 1691 N N . ARG A 1 206 ? 3.065 0.700 17.242 1.00 53.38 206 ARG A N 1
ATOM 1692 C CA . ARG A 1 206 ? 3.432 -0.707 16.991 1.00 53.38 206 ARG A CA 1
ATOM 1693 C C . ARG A 1 206 ? 2.717 -1.639 17.968 1.00 53.38 206 ARG A C 1
ATOM 1695 O O . ARG A 1 206 ? 3.183 -1.830 19.083 1.00 53.38 206 ARG A O 1
ATOM 1702 N N . ASN A 1 207 ? 1.596 -2.229 17.551 1.00 55.50 207 ASN A N 1
ATOM 1703 C CA . ASN A 1 207 ? 1.086 -3.376 18.288 1.00 55.50 207 ASN A CA 1
ATOM 1704 C C . ASN A 1 207 ? 2.010 -4.566 17.980 1.00 55.50 207 ASN A C 1
ATOM 1706 O O . ASN A 1 207 ? 2.192 -4.876 16.795 1.00 55.50 207 ASN A O 1
ATOM 1710 N N . PRO A 1 208 ? 2.641 -5.200 18.985 1.00 59.53 208 PRO A N 1
ATOM 1711 C CA . PRO A 1 208 ? 3.243 -6.508 18.785 1.00 59.53 208 PRO A CA 1
ATOM 1712 C C . PRO A 1 208 ? 2.187 -7.435 18.182 1.00 59.53 208 PRO A C 1
ATOM 1714 O O . PRO A 1 208 ? 0.994 -7.285 18.452 1.00 59.53 208 PRO A O 1
ATOM 1717 N N . SER A 1 209 ? 2.610 -8.394 17.364 1.00 66.25 209 SER A N 1
ATOM 1718 C CA . SER A 1 209 ? 1.690 -9.440 16.925 1.00 66.25 209 SER A CA 1
ATOM 1719 C C . SER A 1 209 ? 1.073 -10.118 18.155 1.00 66.25 209 SER A C 1
ATOM 1721 O O . SER A 1 209 ? 1.779 -10.374 19.133 1.00 66.25 209 SER A O 1
ATOM 1723 N N . VAL A 1 210 ? -0.233 -10.416 18.100 1.00 72.31 210 VAL A N 1
ATOM 1724 C CA . VAL A 1 210 ? -0.912 -11.231 19.129 1.00 72.31 210 VAL A CA 1
ATOM 1725 C C . VAL A 1 210 ? -0.175 -12.552 19.312 1.00 72.31 210 VAL A C 1
ATOM 1727 O O . VAL A 1 210 ? -0.099 -13.062 20.418 1.00 72.31 210 VAL A O 1
ATOM 1730 N N . TRP A 1 211 ? 0.419 -13.061 18.237 1.00 74.44 211 TRP A N 1
ATOM 1731 C CA . TRP A 1 211 ? 1.207 -14.280 18.228 1.00 74.44 211 TRP A CA 1
ATOM 1732 C C . TRP A 1 211 ? 2.671 -13.945 17.992 1.00 74.44 211 TRP A C 1
ATOM 1734 O O . TRP A 1 211 ? 3.000 -13.333 16.972 1.00 74.44 211 TRP A O 1
ATOM 1744 N N . TYR A 1 212 ? 3.560 -14.381 18.873 1.00 75.06 212 TYR A N 1
ATOM 1745 C CA . TYR A 1 212 ? 4.994 -14.366 18.598 1.00 75.06 212 TYR A CA 1
ATOM 1746 C C . TYR A 1 212 ? 5.540 -15.787 18.613 1.00 75.06 212 TYR A C 1
ATOM 1748 O O . TYR A 1 212 ? 5.066 -16.657 19.342 1.00 75.06 212 TYR A O 1
ATOM 1756 N N . LYS A 1 213 ? 6.508 -16.024 17.731 1.00 73.19 213 LYS A N 1
ATOM 1757 C CA . LYS A 1 213 ? 7.099 -17.339 17.526 1.00 73.19 213 LYS A CA 1
ATOM 1758 C C . LYS A 1 213 ? 8.280 -17.512 18.483 1.00 73.19 213 LYS A C 1
ATOM 1760 O O . LYS A 1 213 ? 9.176 -16.673 18.491 1.00 73.19 213 LYS A O 1
ATOM 1765 N N . THR A 1 214 ? 8.297 -18.591 19.253 1.00 75.12 214 THR A N 1
ATOM 1766 C CA . THR A 1 214 ? 9.482 -19.073 19.975 1.00 75.12 214 THR A CA 1
ATOM 1767 C C . THR A 1 214 ? 10.227 -20.106 19.122 1.00 75.12 214 THR A C 1
ATOM 1769 O O . THR A 1 214 ? 9.903 -20.323 17.955 1.00 75.12 214 THR A O 1
ATOM 1772 N N . LYS A 1 215 ? 11.264 -20.762 19.657 1.00 71.50 215 LYS A N 1
ATOM 1773 C CA . LYS A 1 215 ? 11.981 -21.802 18.896 1.00 71.50 215 LYS A CA 1
ATOM 1774 C C . LYS A 1 215 ? 11.068 -22.963 18.470 1.00 71.50 215 LYS A C 1
ATOM 1776 O O . LYS A 1 215 ? 11.321 -23.553 17.423 1.00 71.50 215 LYS A O 1
ATOM 1781 N N . THR A 1 216 ? 10.025 -23.255 19.246 1.00 73.25 216 THR A N 1
ATOM 1782 C CA . THR A 1 216 ? 9.161 -24.435 19.083 1.00 73.25 216 THR A CA 1
ATOM 1783 C C . THR A 1 216 ? 7.688 -24.092 18.882 1.00 73.25 216 THR A C 1
ATOM 1785 O O . THR A 1 216 ? 7.010 -24.812 18.158 1.00 73.25 216 THR A O 1
ATOM 1788 N N . ASP A 1 217 ? 7.208 -22.970 19.428 1.00 79.50 217 ASP A N 1
ATOM 1789 C CA . ASP A 1 217 ? 5.774 -22.703 19.577 1.00 79.50 217 ASP A CA 1
ATOM 1790 C C . ASP A 1 217 ? 5.380 -21.288 19.143 1.00 79.50 217 ASP A C 1
ATOM 1792 O O . ASP A 1 217 ? 6.216 -20.406 18.936 1.00 79.50 217 ASP A O 1
ATOM 1796 N N . TYR A 1 218 ? 4.075 -21.056 19.022 1.00 77.75 218 TYR A N 1
ATOM 1797 C CA . TYR A 1 218 ? 3.499 -19.718 18.932 1.00 77.75 218 TYR A CA 1
ATOM 1798 C C . TYR A 1 218 ? 2.817 -19.388 20.256 1.00 77.75 218 TYR A C 1
ATOM 1800 O O . TYR A 1 218 ? 1.895 -20.088 20.666 1.00 77.75 218 TYR A O 1
ATOM 1808 N N . ILE A 1 219 ? 3.262 -18.317 20.912 1.00 81.06 219 ILE A N 1
ATOM 1809 C CA . ILE A 1 219 ? 2.722 -17.872 22.200 1.00 81.06 219 ILE A CA 1
ATOM 1810 C C . ILE A 1 219 ? 1.835 -16.645 21.990 1.00 81.06 219 ILE A C 1
ATOM 1812 O O . ILE A 1 219 ? 2.158 -15.752 21.197 1.00 81.06 219 ILE A O 1
ATOM 1816 N N . VAL A 1 220 ? 0.716 -16.609 22.717 1.00 81.50 220 VAL A N 1
ATOM 1817 C CA . VAL A 1 220 ? -0.199 -15.467 22.763 1.00 81.50 220 VAL A CA 1
ATOM 1818 C C . VAL A 1 220 ? 0.385 -14.366 23.642 1.00 81.50 220 VAL A C 1
ATOM 1820 O O . VAL A 1 220 ? 0.757 -14.581 24.791 1.00 81.50 220 VAL A O 1
ATOM 1823 N N . ASN A 1 221 ? 0.408 -13.145 23.124 1.00 79.88 221 ASN A N 1
ATOM 1824 C CA . ASN A 1 221 ? 0.690 -11.953 23.899 1.00 79.88 221 ASN A CA 1
ATOM 1825 C C . ASN A 1 221 ? -0.588 -11.487 24.612 1.00 79.88 221 ASN A C 1
ATOM 1827 O O . ASN A 1 221 ? -1.352 -10.678 24.080 1.00 79.88 221 ASN A O 1
ATOM 1831 N N . GLU A 1 222 ? -0.815 -11.990 25.827 1.00 80.19 222 GLU A N 1
ATOM 1832 C CA . GLU A 1 222 ? -2.014 -11.691 26.627 1.00 80.19 222 GLU A CA 1
ATOM 1833 C C . GLU A 1 222 ? -2.212 -10.191 26.881 1.00 80.19 222 GLU A C 1
ATOM 1835 O O . GLU A 1 222 ? -3.336 -9.698 26.878 1.00 80.19 222 GLU A O 1
ATOM 1840 N N . LYS A 1 223 ? -1.120 -9.431 27.027 1.00 76.56 223 LYS A N 1
ATOM 1841 C CA . LYS A 1 223 ? -1.163 -7.974 27.229 1.00 76.56 223 LYS A CA 1
ATOM 1842 C C . LYS A 1 223 ? -1.642 -7.216 25.991 1.00 76.56 223 LYS A C 1
ATOM 1844 O O . LYS A 1 223 ? -2.199 -6.127 26.116 1.00 76.56 223 LYS A O 1
ATOM 1849 N N . VAL A 1 224 ? -1.364 -7.737 24.797 1.00 75.38 224 VAL A N 1
ATOM 1850 C CA . VAL A 1 224 ? -1.902 -7.189 23.545 1.00 75.38 224 VAL A CA 1
ATOM 1851 C C . VAL A 1 224 ? -3.354 -7.612 23.386 1.00 75.38 224 VAL A C 1
ATOM 1853 O O . VAL A 1 224 ? -4.193 -6.780 23.050 1.00 75.38 224 VAL A O 1
ATOM 1856 N N . LEU A 1 225 ? -3.652 -8.880 23.670 1.00 79.00 225 LEU A N 1
ATOM 1857 C CA . LEU A 1 225 ? -4.998 -9.431 23.570 1.00 79.00 225 LEU A CA 1
ATOM 1858 C C . LEU A 1 225 ? -5.987 -8.702 24.492 1.00 79.00 225 LEU A C 1
ATOM 1860 O O . LEU A 1 225 ? -7.082 -8.366 24.055 1.00 79.00 225 LEU A O 1
ATOM 1864 N N . SER A 1 226 ? -5.585 -8.381 25.725 1.00 77.31 226 SER A N 1
ATOM 1865 C CA . SER A 1 226 ? -6.431 -7.687 26.706 1.00 77.31 226 SER A CA 1
ATOM 1866 C C . SER A 1 226 ? -6.772 -6.240 26.339 1.00 77.31 226 SER A C 1
ATOM 1868 O O . SER A 1 226 ? -7.683 -5.659 26.922 1.00 77.31 226 SER A O 1
ATOM 1870 N N . LYS A 1 227 ? -6.066 -5.650 25.366 1.00 77.69 227 LYS A N 1
ATOM 1871 C CA . LYS A 1 227 ? -6.337 -4.298 24.856 1.00 77.69 227 LYS A CA 1
ATOM 1872 C C . LYS A 1 227 ? -7.267 -4.281 23.644 1.00 77.69 227 LYS A C 1
ATOM 1874 O O . LYS A 1 227 ? -7.674 -3.199 23.225 1.00 77.69 227 LYS A O 1
ATOM 1879 N N . GLN A 1 228 ? -7.579 -5.445 23.073 1.00 84.50 228 GLN A N 1
ATOM 1880 C CA . GLN A 1 228 ? -8.462 -5.544 21.917 1.00 84.50 228 GLN A CA 1
ATOM 1881 C C . GLN A 1 228 ? -9.910 -5.303 22.327 1.00 84.50 228 GLN A C 1
ATOM 1883 O O . GLN A 1 228 ? -10.435 -5.958 23.226 1.00 84.50 228 GLN A O 1
ATOM 1888 N N . GLN A 1 229 ? -10.570 -4.383 21.631 1.00 90.31 229 GLN A N 1
ATOM 1889 C CA . GLN A 1 229 ? -11.998 -4.149 21.789 1.00 90.31 229 GLN A CA 1
ATOM 1890 C C . GLN A 1 229 ? -12.736 -4.966 20.735 1.00 90.31 229 GLN A C 1
ATOM 1892 O O . GLN A 1 229 ? -12.575 -4.726 19.541 1.00 90.31 229 GLN A O 1
ATOM 1897 N N . TYR A 1 230 ? -13.522 -5.942 21.171 1.00 94.25 230 TYR A N 1
ATOM 1898 C CA . TYR A 1 230 ? -14.367 -6.729 20.279 1.00 94.25 230 TYR A CA 1
ATOM 1899 C C . TYR A 1 230 ? -15.620 -5.931 19.939 1.00 94.25 230 TYR A C 1
ATOM 1901 O O . TYR A 1 230 ? -16.188 -5.265 20.808 1.00 94.25 230 TYR A O 1
ATOM 1909 N N . VAL A 1 231 ? -16.022 -5.978 18.673 1.00 96.19 231 VAL A N 1
ATOM 1910 C CA . VAL A 1 231 ? -17.249 -5.335 18.203 1.00 96.19 231 VAL A CA 1
ATOM 1911 C C . VAL A 1 231 ? -18.121 -6.356 17.498 1.00 96.19 231 VAL A C 1
ATOM 1913 O O . VAL A 1 231 ? -17.632 -7.156 16.696 1.00 96.19 231 VAL A O 1
ATOM 1916 N N . ASP A 1 232 ? -19.414 -6.300 17.793 1.00 97.44 232 ASP A N 1
ATOM 1917 C CA . ASP A 1 232 ? -20.409 -7.053 17.046 1.00 97.44 232 ASP A CA 1
ATOM 1918 C C . ASP A 1 232 ? -20.538 -6.477 15.639 1.00 97.44 232 ASP A C 1
ATOM 1920 O O . ASP A 1 232 ? -20.374 -5.271 15.408 1.00 97.44 232 ASP A O 1
ATOM 1924 N N . TYR A 1 233 ? -20.847 -7.350 14.690 1.00 98.06 233 TYR A N 1
ATOM 1925 C CA . TYR A 1 233 ? -21.035 -6.977 13.301 1.00 98.06 233 TYR A CA 1
ATOM 1926 C C . TYR A 1 233 ? -22.221 -7.718 12.703 1.00 98.06 233 TYR A C 1
ATOM 1928 O O . TYR A 1 233 ? -22.595 -8.802 13.146 1.00 98.06 233 TYR A O 1
ATOM 1936 N N . THR A 1 234 ? -22.795 -7.135 11.659 1.00 97.69 234 THR A N 1
ATOM 1937 C CA . THR A 1 234 ? -23.739 -7.821 10.783 1.00 97.69 234 THR A CA 1
ATOM 1938 C C . THR A 1 234 ? -23.084 -8.075 9.437 1.00 97.69 234 THR A C 1
ATOM 1940 O O . THR A 1 234 ? -22.226 -7.306 8.988 1.00 97.69 234 THR A O 1
ATOM 1943 N N . ARG A 1 235 ? -23.472 -9.175 8.795 1.00 96.94 235 ARG A N 1
ATOM 1944 C CA . ARG A 1 235 ? -23.038 -9.525 7.447 1.00 96.94 235 ARG A CA 1
ATOM 1945 C C . ARG A 1 235 ? -24.262 -9.765 6.577 1.00 96.94 235 ARG A C 1
ATOM 1947 O O . ARG A 1 235 ? -25.124 -10.554 6.942 1.00 96.94 235 ARG A O 1
ATOM 1954 N N . ASP A 1 236 ? -24.309 -9.059 5.457 1.00 95.38 236 ASP A N 1
ATOM 1955 C CA . ASP A 1 236 ? -25.321 -9.182 4.410 1.00 95.38 236 ASP A CA 1
ATOM 1956 C C . ASP A 1 236 ? -24.580 -9.405 3.088 1.00 95.38 236 ASP A C 1
ATOM 1958 O O . ASP A 1 236 ? -23.866 -8.512 2.612 1.00 95.38 236 ASP A O 1
ATOM 1962 N N . ASP A 1 237 ? -24.644 -10.634 2.574 1.00 93.31 237 ASP A N 1
ATOM 1963 C CA . ASP A 1 237 ? -23.750 -11.163 1.540 1.00 93.31 237 ASP A CA 1
ATOM 1964 C C . ASP A 1 237 ? -22.258 -10.929 1.878 1.00 93.31 237 ASP A C 1
ATOM 1966 O O . ASP A 1 237 ? -21.716 -11.423 2.874 1.00 93.31 237 ASP A O 1
ATOM 1970 N N . ASP A 1 238 ? -21.570 -10.138 1.054 1.00 95.81 238 ASP A N 1
ATOM 1971 C CA . ASP A 1 238 ? -20.176 -9.747 1.246 1.00 95.81 238 ASP A CA 1
ATOM 1972 C C . ASP A 1 238 ? -20.026 -8.473 2.095 1.00 95.81 238 ASP A C 1
ATOM 1974 O O . ASP A 1 238 ? -18.902 -8.064 2.382 1.00 95.81 238 ASP A O 1
ATOM 1978 N N . ASN A 1 239 ? -21.114 -7.796 2.474 1.00 97.56 239 ASN A N 1
ATOM 1979 C CA . ASN A 1 239 ? -21.052 -6.520 3.185 1.00 97.56 239 ASN A CA 1
ATOM 1980 C C . ASN A 1 239 ? -21.059 -6.735 4.701 1.00 97.56 239 ASN A C 1
ATOM 1982 O O . ASN A 1 239 ? -22.060 -7.136 5.287 1.00 97.56 239 ASN A O 1
ATOM 1986 N N . ILE A 1 240 ? -19.950 -6.386 5.342 1.00 97.88 240 ILE A N 1
ATOM 1987 C CA . ILE A 1 240 ? -19.759 -6.409 6.790 1.00 97.88 240 ILE A CA 1
ATOM 1988 C C . ILE A 1 240 ? -20.001 -5.006 7.335 1.00 97.88 240 ILE A C 1
ATOM 1990 O O . ILE A 1 240 ? -19.439 -4.034 6.819 1.00 97.88 240 ILE A O 1
ATOM 1994 N N . ARG A 1 241 ? -20.818 -4.897 8.384 1.00 98.44 241 ARG A N 1
ATOM 1995 C CA . ARG A 1 241 ? -21.194 -3.631 9.022 1.00 98.44 241 ARG A CA 1
ATOM 1996 C C . ARG A 1 241 ? -20.984 -3.708 10.522 1.00 98.44 241 ARG A C 1
ATOM 1998 O O . ARG A 1 241 ? -21.427 -4.657 11.154 1.00 98.44 241 ARG A O 1
ATOM 2005 N N . PHE A 1 242 ? -20.363 -2.687 11.094 1.00 98.38 242 PHE A N 1
ATOM 2006 C CA . PHE A 1 242 ? -20.250 -2.547 12.543 1.00 98.38 242 PHE A CA 1
ATOM 2007 C C . PHE A 1 242 ? -20.102 -1.081 12.935 1.00 98.38 242 PHE A C 1
ATOM 2009 O O . PHE A 1 242 ? -19.775 -0.220 12.113 1.00 98.38 242 PHE A O 1
ATOM 2016 N N . ASN A 1 243 ? -20.333 -0.809 14.215 1.00 97.94 243 ASN A N 1
ATOM 2017 C CA . ASN A 1 243 ? -20.190 0.515 14.798 1.00 97.94 243 ASN A CA 1
ATOM 2018 C C . ASN A 1 243 ? -19.085 0.518 15.853 1.00 97.94 243 ASN A C 1
ATOM 2020 O O . ASN A 1 243 ? -18.848 -0.477 16.535 1.00 97.94 243 ASN A O 1
ATOM 2024 N N . TYR A 1 244 ? -18.435 1.664 16.013 1.00 95.88 244 TYR A N 1
ATOM 2025 C CA . TYR A 1 244 ? -17.439 1.884 17.049 1.00 95.88 244 TYR A CA 1
ATOM 2026 C C . TYR A 1 244 ? -17.669 3.227 17.732 1.00 95.88 244 TYR A C 1
ATOM 2028 O O . TYR A 1 244 ? -17.638 4.267 17.080 1.00 95.88 244 TYR A O 1
ATOM 2036 N N . VAL A 1 245 ? -17.867 3.213 19.049 1.00 94.88 245 VAL A N 1
ATOM 2037 C CA . VAL A 1 245 ? -18.008 4.438 19.845 1.00 94.88 245 VAL A CA 1
ATOM 2038 C C . VAL A 1 245 ? -16.632 4.911 20.298 1.00 94.88 245 VAL A C 1
ATOM 2040 O O . VAL A 1 245 ? -15.862 4.136 20.867 1.00 94.88 245 VAL A O 1
ATOM 2043 N N . ILE A 1 246 ? -16.334 6.193 20.103 1.00 91.75 246 ILE A N 1
ATOM 2044 C CA . ILE A 1 246 ? -15.120 6.831 20.617 1.00 91.75 246 ILE A CA 1
ATOM 2045 C C . ILE A 1 246 ? -15.259 6.990 22.134 1.00 91.75 246 ILE A C 1
ATOM 2047 O O . ILE A 1 246 ? -15.940 7.893 22.612 1.00 91.75 246 ILE A O 1
ATOM 2051 N N . LYS A 1 247 ? -14.625 6.094 22.897 1.00 87.75 247 LYS A N 1
ATOM 2052 C CA . LYS A 1 247 ? -14.756 6.021 24.367 1.00 87.75 247 LYS A CA 1
ATOM 2053 C C . LYS A 1 247 ? -13.641 6.725 25.141 1.00 87.75 247 LYS A C 1
ATOM 2055 O O . LYS A 1 247 ? -13.799 6.993 26.326 1.00 87.75 247 LYS A O 1
ATOM 2060 N N . GLU A 1 248 ? -12.515 7.015 24.497 1.00 82.38 248 GLU A N 1
ATOM 2061 C CA . GLU A 1 248 ? -11.327 7.550 25.162 1.00 82.38 248 GLU A CA 1
ATOM 2062 C C . GLU A 1 248 ? -10.608 8.600 24.310 1.00 82.38 248 GLU A C 1
ATOM 2064 O O . GLU A 1 248 ? -10.795 8.691 23.095 1.00 82.38 248 GLU A O 1
ATOM 2069 N N . LYS A 1 249 ? -9.756 9.396 24.962 1.00 79.12 249 LYS A N 1
ATOM 2070 C CA . LYS A 1 249 ? -8.830 10.333 24.321 1.00 79.12 249 LYS A CA 1
ATOM 2071 C C . LYS A 1 249 ? -7.468 10.291 25.033 1.00 79.12 249 LYS A C 1
ATOM 2073 O O . LYS A 1 249 ? -7.449 10.115 26.250 1.00 79.12 249 LYS A O 1
ATOM 2078 N N . PRO A 1 250 ? -6.342 10.495 24.323 1.00 80.62 250 PRO A N 1
ATOM 2079 C CA . PRO A 1 250 ? -6.242 10.754 22.881 1.00 80.62 250 PRO A CA 1
ATOM 2080 C C . PRO A 1 250 ? -6.430 9.473 22.057 1.00 80.62 250 PRO A C 1
ATOM 2082 O O . PRO A 1 250 ? -6.026 8.421 22.521 1.00 80.62 250 PRO A O 1
ATOM 2085 N N . ILE A 1 251 ? -6.969 9.548 20.831 1.00 85.62 251 ILE A N 1
ATOM 2086 C CA . ILE A 1 251 ? -6.883 8.475 19.818 1.00 85.62 251 ILE A CA 1
ATOM 2087 C C . ILE A 1 251 ? -6.235 9.048 18.561 1.00 85.62 251 ILE A C 1
ATOM 2089 O O . ILE A 1 251 ? -6.790 9.937 17.928 1.00 85.62 251 ILE A O 1
ATOM 2093 N N . SER A 1 252 ? -5.050 8.552 18.203 1.00 87.25 252 SER A N 1
ATOM 2094 C CA . SER A 1 252 ? -4.339 8.955 16.978 1.00 87.25 252 SER A CA 1
ATOM 2095 C C . SER A 1 252 ? -4.646 8.040 15.794 1.00 87.25 252 SER A C 1
ATOM 2097 O O . SER A 1 252 ? -4.725 8.497 14.654 1.00 87.25 252 SER A O 1
ATOM 2099 N N . TYR A 1 253 ? -4.799 6.743 16.061 1.00 90.25 253 TYR A N 1
ATOM 2100 C CA . TYR A 1 253 ? -5.103 5.729 15.057 1.00 90.25 253 TYR A CA 1
ATOM 2101 C C . TYR A 1 253 ? -6.104 4.728 15.607 1.00 90.25 253 TYR A C 1
ATOM 2103 O O . TYR A 1 253 ? -6.035 4.375 16.787 1.00 90.25 253 TYR A O 1
ATOM 2111 N N . LEU A 1 254 ? -6.970 4.267 14.714 1.00 92.62 254 LEU A N 1
ATOM 2112 C CA . LEU A 1 254 ? -7.891 3.163 14.913 1.00 92.62 254 LEU A CA 1
ATOM 2113 C C . LEU A 1 254 ? -7.472 2.045 13.956 1.00 92.62 254 LEU A C 1
ATOM 2115 O O . LEU A 1 254 ? -7.388 2.254 12.744 1.00 92.62 254 LEU A O 1
ATOM 2119 N N . GLU A 1 255 ? -7.153 0.882 14.507 1.00 93.06 255 GLU A N 1
ATOM 2120 C CA . GLU A 1 255 ? -6.764 -0.310 13.759 1.00 93.06 255 GLU A CA 1
ATOM 2121 C C . GLU A 1 255 ? -7.910 -1.312 13.797 1.00 93.06 255 GLU A C 1
ATOM 2123 O O . GLU A 1 255 ? -8.405 -1.633 14.874 1.00 93.06 255 GLU A O 1
ATOM 2128 N N . ILE A 1 256 ? -8.306 -1.803 12.628 1.00 94.81 256 ILE A N 1
ATOM 2129 C CA . ILE A 1 256 ? -9.358 -2.802 12.466 1.00 94.81 256 ILE A CA 1
ATOM 2130 C C . ILE A 1 256 ? -8.685 -4.121 12.129 1.00 94.81 256 ILE A C 1
ATOM 2132 O O . ILE A 1 256 ? -7.865 -4.191 11.204 1.00 94.81 256 ILE A O 1
ATOM 2136 N N . LEU A 1 257 ? -9.030 -5.150 12.889 1.00 94.12 257 LEU A N 1
ATOM 2137 C CA . LEU A 1 257 ? -8.516 -6.494 12.740 1.00 94.12 257 LEU A CA 1
ATOM 2138 C C . LEU A 1 257 ? -9.671 -7.449 12.469 1.00 94.12 257 LEU A C 1
ATOM 2140 O O . LEU A 1 257 ? -10.724 -7.317 13.088 1.00 94.12 257 LEU A O 1
ATOM 2144 N N . PHE A 1 258 ? -9.440 -8.405 11.572 1.00 95.06 258 PHE A N 1
ATOM 2145 C CA . PHE A 1 258 ? -10.285 -9.585 11.402 1.00 95.06 258 PHE A CA 1
ATOM 2146 C C . PHE A 1 258 ? -9.487 -10.790 11.880 1.00 95.06 258 PHE A C 1
ATOM 2148 O O . PHE A 1 258 ? -8.350 -10.987 11.441 1.00 95.06 258 PHE A O 1
ATOM 2155 N N . ASP A 1 259 ? -10.045 -11.549 12.821 1.00 93.06 259 ASP A N 1
ATOM 2156 C CA . ASP A 1 259 ? -9.420 -12.742 13.403 1.00 93.06 259 ASP A CA 1
ATOM 2157 C C . ASP A 1 259 ? -7.957 -12.508 13.812 1.00 93.06 259 ASP A C 1
ATOM 2159 O O . ASP A 1 259 ? -7.039 -13.242 13.435 1.00 93.06 259 ASP A O 1
ATOM 2163 N N . TYR A 1 260 ? -7.727 -11.434 14.579 1.00 88.75 260 TYR A N 1
ATOM 2164 C CA . TYR A 1 260 ? -6.410 -11.039 15.101 1.00 88.75 260 TYR A CA 1
ATOM 2165 C C . TYR A 1 260 ? -5.403 -10.552 14.049 1.00 88.75 260 TYR A C 1
ATOM 2167 O O . TYR A 1 260 ? -4.252 -10.260 14.391 1.00 88.75 260 TYR A O 1
ATOM 2175 N N . ARG A 1 261 ? -5.802 -10.427 12.780 1.00 88.19 261 ARG A N 1
ATOM 2176 C CA . ARG A 1 261 ? -4.956 -9.903 11.703 1.00 88.19 261 ARG A CA 1
ATOM 2177 C C . ARG A 1 261 ? -5.355 -8.484 11.373 1.00 88.19 261 ARG A C 1
ATOM 2179 O O . ARG A 1 261 ? -6.522 -8.208 11.144 1.00 88.19 261 ARG A O 1
ATOM 2186 N N . LEU A 1 262 ? -4.375 -7.590 11.313 1.00 89.94 262 LEU A N 1
ATOM 2187 C CA . LEU A 1 262 ? -4.591 -6.223 10.865 1.00 89.94 262 LEU A CA 1
ATOM 2188 C C . LEU A 1 262 ? -5.134 -6.195 9.432 1.00 89.94 262 LEU A C 1
ATOM 2190 O O . LEU A 1 262 ? -4.550 -6.796 8.534 1.00 89.94 262 LEU A O 1
ATOM 2194 N N . VAL A 1 263 ? -6.208 -5.434 9.230 1.00 93.81 263 VAL A N 1
ATOM 2195 C CA . VAL A 1 263 ? -6.885 -5.290 7.939 1.00 93.81 263 VAL A CA 1
ATOM 2196 C C . VAL A 1 263 ? -6.773 -3.856 7.444 1.00 93.81 263 VAL A C 1
ATOM 2198 O O . VAL A 1 263 ? -6.235 -3.613 6.364 1.00 93.81 263 VAL A O 1
ATOM 2201 N N . ILE A 1 264 ? -7.230 -2.890 8.242 1.00 95.38 264 ILE A N 1
ATOM 2202 C CA . ILE A 1 264 ? -7.261 -1.469 7.874 1.00 95.38 264 ILE A CA 1
ATOM 2203 C C . ILE A 1 264 ? -6.806 -0.610 9.059 1.00 95.38 264 ILE A C 1
ATOM 2205 O O . ILE A 1 264 ? -7.032 -0.959 10.217 1.00 95.38 264 ILE A O 1
ATOM 2209 N N . LYS A 1 265 ? -6.183 0.540 8.777 1.00 95.06 265 LYS A N 1
ATOM 2210 C CA . LYS A 1 265 ? -5.980 1.604 9.770 1.00 95.06 265 LYS A CA 1
ATOM 2211 C C . LYS A 1 265 ? -6.563 2.926 9.299 1.00 95.06 265 LYS A C 1
ATOM 2213 O O . LYS A 1 265 ? -6.350 3.338 8.156 1.00 95.06 265 LYS A O 1
ATOM 2218 N N . TYR A 1 266 ? -7.193 3.618 10.238 1.00 95.81 266 TYR A N 1
ATOM 2219 C CA . TYR A 1 266 ? -7.662 4.990 10.118 1.00 95.81 266 TYR A CA 1
ATOM 2220 C C . TYR A 1 266 ? -6.864 5.894 11.051 1.00 95.81 266 TYR A C 1
ATOM 2222 O O . TYR A 1 266 ? -6.437 5.486 12.132 1.00 95.81 266 TYR A O 1
ATOM 2230 N N . LYS A 1 267 ? -6.666 7.141 10.637 1.00 94.56 267 LYS A N 1
ATOM 2231 C CA . LYS A 1 267 ? -6.174 8.217 11.485 1.00 94.56 267 LYS A CA 1
ATOM 2232 C C . LYS A 1 267 ? -7.370 8.956 12.062 1.00 94.56 267 LYS A C 1
ATOM 2234 O O . LYS A 1 267 ? -8.203 9.452 11.307 1.00 94.56 267 LYS A O 1
ATOM 2239 N N . ILE A 1 268 ? -7.407 9.071 13.380 1.00 93.62 268 ILE A N 1
ATOM 2240 C CA . ILE A 1 268 ? -8.463 9.796 14.081 1.00 93.62 268 ILE A CA 1
ATOM 2241 C C . ILE A 1 268 ? -7.919 11.166 14.482 1.00 93.62 268 ILE A C 1
ATOM 2243 O O . ILE A 1 268 ? -6.802 11.286 14.990 1.00 93.62 268 ILE A O 1
ATOM 2247 N N . LYS A 1 269 ? -8.693 12.214 14.210 1.00 91.94 269 LYS A N 1
ATOM 2248 C CA . LYS A 1 269 ? -8.476 13.558 14.737 1.00 91.94 269 LYS A CA 1
ATOM 2249 C C . LYS A 1 269 ? -9.620 13.860 15.692 1.00 91.94 269 LYS A C 1
ATOM 2251 O O . LYS A 1 269 ? -10.723 14.165 15.248 1.00 91.94 269 LYS A O 1
ATOM 2256 N N . ILE A 1 270 ? -9.349 13.750 16.989 1.00 86.25 270 ILE A N 1
ATOM 2257 C CA . ILE A 1 270 ? -10.331 14.133 18.000 1.00 86.25 270 ILE A CA 1
ATOM 2258 C C . ILE A 1 270 ? -10.321 15.658 18.130 1.00 86.25 270 ILE A C 1
ATOM 2260 O O . ILE A 1 270 ? -9.292 16.229 18.496 1.00 86.25 270 ILE A O 1
ATOM 2264 N N . SER A 1 271 ? -11.438 16.309 17.809 1.00 84.38 271 SER A N 1
ATOM 2265 C CA . SER A 1 271 ? -11.660 17.722 18.137 1.00 84.38 271 SER A CA 1
ATOM 2266 C C . SER A 1 271 ? -12.121 17.862 19.589 1.00 84.38 271 SER A C 1
ATOM 2268 O O . SER A 1 271 ? -12.779 16.958 20.109 1.00 84.38 271 SER A O 1
ATOM 2270 N N . ASN A 1 272 ? -11.780 18.988 20.223 1.00 67.62 272 ASN A N 1
ATOM 2271 C CA . ASN A 1 272 ? -12.301 19.343 21.547 1.00 67.62 272 ASN A CA 1
ATOM 2272 C C . ASN A 1 272 ? -13.816 19.577 21.528 1.00 67.62 272 ASN A C 1
ATOM 2274 O O . ASN A 1 272 ? -14.347 19.999 20.472 1.00 67.62 272 ASN A O 1
#